Protein AF-A0A957W3V4-F1 (afdb_monomer_lite)

Secondary structure (DSSP, 8-state):
----SEEEEETTEEEEEESS-PPPBTTEEEEEETTEEEEEESS----HHHHHHHHHHHHHHHHHHHHHHHHHHHHTTS--S-HHHHHHHHHHHHHHHHHHTT-HHHHHHHHHHHHHH-TT-HHHHHHHHHHHHHTT-HHHHHHHHHHHHHH-GGG-SHHHHHHHHHHHTT-HHHHHHHHHHHHH-

Radius of gyration: 24.75 Å; chains: 1; bounding box: 38×64×64 Å

Structure (mmCIF, N/CA/C/O backbone):
data_AF-A0A957W3V4-F1
#
_entry.id   AF-A0A957W3V4-F1
#
loop_
_atom_site.group_PDB
_atom_site.id
_atom_site.type_symbol
_atom_site.label_atom_id
_atom_site.label_alt_id
_atom_site.label_comp_id
_atom_site.label_asym_id
_atom_site.label_entity_id
_atom_site.label_seq_id
_atom_site.pdbx_PDB_ins_code
_atom_site.Cartn_x
_atom_site.Cartn_y
_atom_site.Cartn_z
_atom_site.occupancy
_atom_site.B_iso_or_equiv
_atom_site.auth_seq_id
_atom_site.auth_comp_id
_atom_site.auth_asym_id
_atom_site.auth_atom_id
_atom_site.pdbx_PDB_model_num
ATOM 1 N N . GLU A 1 1 ? -1.369 -37.830 -34.282 1.00 53.78 1 GLU A N 1
ATOM 2 C CA . GLU A 1 1 ? -1.156 -36.390 -34.014 1.00 53.78 1 GLU A CA 1
ATOM 3 C C . GLU A 1 1 ? 0.332 -36.103 -33.939 1.00 53.78 1 GLU A C 1
ATOM 5 O O . GLU A 1 1 ? 1.036 -36.850 -33.271 1.00 53.78 1 GLU A O 1
ATOM 10 N N . ARG A 1 2 ? 0.824 -35.072 -34.632 1.00 64.94 2 ARG A N 1
ATOM 11 C CA . ARG A 1 2 ? 2.191 -34.567 -34.428 1.00 64.94 2 ARG A CA 1
ATOM 12 C C . ARG A 1 2 ? 2.150 -33.618 -33.231 1.00 64.94 2 ARG A C 1
ATOM 14 O O . ARG A 1 2 ? 1.258 -32.776 -33.184 1.00 64.94 2 ARG A O 1
ATOM 21 N N . ARG A 1 3 ? 3.053 -33.774 -32.265 1.00 62.12 3 ARG A N 1
ATOM 22 C CA . ARG A 1 3 ? 3.097 -32.958 -31.043 1.00 62.12 3 ARG A CA 1
ATOM 23 C C . ARG A 1 3 ? 4.473 -32.330 -30.889 1.00 62.12 3 ARG A C 1
ATOM 25 O O . ARG A 1 3 ? 5.462 -32.925 -31.308 1.00 62.12 3 ARG A O 1
ATOM 32 N N . THR A 1 4 ? 4.501 -31.133 -30.321 1.00 63.97 4 THR A N 1
ATOM 33 C CA . THR A 1 4 ? 5.732 -30.417 -29.978 1.00 63.97 4 THR A CA 1
ATOM 34 C C . THR A 1 4 ? 6.581 -31.248 -29.025 1.00 63.97 4 THR A C 1
ATOM 36 O O . THR A 1 4 ? 6.040 -31.849 -28.097 1.00 63.97 4 THR A O 1
ATOM 39 N N . GLU A 1 5 ? 7.890 -31.311 -29.280 1.00 71.88 5 GLU A N 1
ATOM 40 C CA . GLU A 1 5 ? 8.812 -32.122 -28.475 1.00 71.88 5 GLU A CA 1
ATOM 41 C C . GLU A 1 5 ? 9.224 -31.391 -27.197 1.00 71.88 5 GLU A C 1
ATOM 43 O O . GLU A 1 5 ? 9.306 -32.005 -26.137 1.00 71.88 5 GLU A O 1
ATOM 48 N N . GLU A 1 6 ? 9.458 -30.080 -27.290 1.00 73.38 6 GLU A N 1
ATOM 49 C CA . GLU A 1 6 ? 9.957 -29.269 -26.181 1.00 73.38 6 GLU A CA 1
ATOM 50 C C . GLU A 1 6 ? 9.505 -27.803 -26.317 1.00 73.38 6 GLU A C 1
ATOM 52 O O . GLU A 1 6 ? 9.386 -27.275 -27.429 1.00 73.38 6 GLU A O 1
ATOM 57 N N . LEU A 1 7 ? 9.282 -27.135 -25.182 1.00 75.31 7 LEU A N 1
ATOM 58 C CA . LEU A 1 7 ? 9.099 -25.683 -25.092 1.00 75.31 7 LEU A CA 1
ATOM 59 C C . LEU A 1 7 ? 10.323 -25.062 -24.410 1.00 75.31 7 LEU A C 1
ATOM 61 O O . LEU A 1 7 ? 10.773 -25.567 -23.384 1.00 75.31 7 LEU A O 1
ATOM 65 N N . ARG A 1 8 ? 10.843 -23.954 -24.948 1.00 71.44 8 ARG A N 1
ATOM 66 C CA . ARG A 1 8 ? 11.983 -23.217 -24.369 1.00 71.44 8 ARG A CA 1
ATOM 67 C C . ARG A 1 8 ? 11.654 -21.744 -24.174 1.00 71.44 8 ARG A C 1
ATOM 69 O O . ARG A 1 8 ? 11.073 -21.140 -25.066 1.00 71.44 8 ARG A O 1
ATOM 76 N N . ALA A 1 9 ? 12.071 -21.154 -23.055 1.00 65.94 9 ALA A N 1
ATOM 77 C CA . ALA A 1 9 ? 11.898 -19.727 -22.773 1.00 65.94 9 ALA A CA 1
ATOM 78 C C . ALA A 1 9 ? 13.255 -19.003 -22.731 1.00 65.94 9 ALA A C 1
ATOM 80 O O . ALA A 1 9 ? 14.180 -19.453 -22.054 1.00 65.94 9 ALA A O 1
ATOM 81 N N . HIS A 1 10 ? 13.383 -17.890 -23.459 1.00 66.38 10 HIS A N 1
ATOM 82 C CA . HIS A 1 10 ? 14.565 -17.020 -23.433 1.00 66.38 10 HIS A CA 1
ATOM 83 C C . HIS A 1 10 ? 14.209 -15.604 -23.910 1.00 66.38 10 HIS A C 1
ATOM 85 O O . HIS A 1 10 ? 13.496 -15.448 -24.900 1.00 66.38 10 HIS A O 1
ATOM 91 N N . GLY A 1 11 ? 14.707 -14.566 -23.224 1.00 61.12 11 GLY A N 1
ATOM 92 C CA . GLY A 1 11 ? 14.507 -13.166 -23.630 1.00 61.12 11 GLY A CA 1
ATOM 93 C C . GLY A 1 11 ? 13.041 -12.706 -23.662 1.00 61.12 11 GLY A C 1
ATOM 94 O O . GLY A 1 11 ? 12.683 -11.890 -24.506 1.00 61.12 11 GLY A O 1
ATOM 95 N N . GLY A 1 12 ? 12.185 -13.260 -22.793 1.00 57.00 12 GLY A N 1
ATOM 96 C CA . GLY A 1 12 ? 10.750 -12.942 -22.740 1.00 57.00 12 GLY A CA 1
ATOM 97 C C . GLY A 1 12 ? 9.919 -13.526 -23.886 1.00 57.00 12 GLY A C 1
ATOM 98 O O . GLY A 1 12 ? 8.828 -13.037 -24.163 1.00 57.00 12 GLY A O 1
ATOM 99 N N . ARG A 1 13 ? 10.447 -14.537 -24.587 1.00 60.56 13 ARG A N 1
ATOM 100 C CA . ARG A 1 13 ? 9.735 -15.283 -25.631 1.00 60.56 13 ARG A CA 1
ATOM 101 C C . ARG A 1 13 ? 9.779 -16.779 -25.338 1.00 60.56 13 ARG A C 1
ATOM 103 O O . ARG A 1 13 ? 10.817 -17.297 -24.916 1.00 60.56 13 ARG A O 1
ATOM 110 N N . VAL A 1 14 ? 8.680 -17.467 -25.642 1.00 63.16 14 VAL A N 1
ATOM 111 C CA . VAL A 1 14 ? 8.577 -18.932 -25.617 1.00 63.16 14 VAL A CA 1
ATOM 112 C C . VAL A 1 14 ? 8.666 -19.477 -27.037 1.00 63.16 14 VAL A C 1
ATOM 114 O O . VAL A 1 14 ? 8.019 -18.974 -27.950 1.00 63.16 14 VAL A O 1
ATOM 117 N N . TRP A 1 15 ? 9.448 -20.531 -27.216 1.00 70.88 15 TRP A N 1
ATOM 118 C CA . TRP A 1 15 ? 9.741 -21.166 -28.493 1.00 70.88 15 TRP A CA 1
ATOM 119 C C . TRP A 1 15 ? 9.283 -22.619 -28.460 1.00 70.88 15 TRP A C 1
ATOM 121 O O . TRP A 1 15 ? 9.553 -23.330 -27.491 1.00 70.88 15 TRP A O 1
ATOM 131 N N . ALA A 1 16 ? 8.637 -23.076 -29.533 1.00 72.81 16 ALA A N 1
ATOM 132 C CA . ALA A 1 16 ? 8.322 -24.488 -29.724 1.00 72.81 16 ALA A CA 1
ATOM 133 C C . ALA A 1 16 ? 9.390 -25.150 -30.599 1.00 72.81 16 ALA A C 1
ATOM 135 O O . ALA A 1 16 ? 9.663 -24.694 -31.713 1.00 72.81 16 ALA A O 1
ATOM 136 N N . VAL A 1 17 ? 9.975 -26.239 -30.103 1.00 73.62 17 VAL A N 1
ATOM 137 C CA . VAL A 1 17 ? 10.982 -27.026 -30.819 1.00 73.62 17 VAL A CA 1
ATOM 138 C C . VAL A 1 17 ? 10.310 -28.270 -31.398 1.00 73.62 17 VAL A C 1
ATOM 140 O O . VAL A 1 17 ? 9.705 -29.067 -30.677 1.00 73.62 17 VAL A O 1
ATOM 143 N N . ASN A 1 18 ? 10.385 -28.426 -32.720 1.00 71.19 18 ASN A N 1
ATOM 144 C CA . ASN A 1 18 ? 9.672 -29.457 -33.468 1.00 71.19 18 ASN A CA 1
ATOM 145 C C . ASN A 1 18 ? 10.624 -30.199 -34.428 1.00 71.19 18 ASN A C 1
ATOM 147 O O . ASN A 1 18 ? 11.459 -29.587 -35.086 1.00 71.19 18 ASN A O 1
ATOM 151 N N . ARG A 1 19 ? 10.450 -31.516 -34.611 1.00 73.44 19 ARG A N 1
ATOM 152 C CA . ARG A 1 19 ? 11.083 -32.280 -35.719 1.00 73.44 19 ARG A CA 1
ATOM 153 C C . ARG A 1 19 ? 10.265 -32.294 -37.010 1.00 73.44 19 ARG A C 1
ATOM 155 O O . ARG A 1 19 ? 10.578 -33.000 -37.964 1.00 73.44 19 ARG A O 1
ATOM 162 N N . PHE A 1 20 ? 9.185 -31.529 -37.040 1.00 73.31 20 PHE A N 1
ATOM 163 C CA . PHE A 1 20 ? 8.326 -31.339 -38.199 1.00 73.31 20 PHE A CA 1
ATOM 164 C C . PHE A 1 20 ? 8.090 -29.845 -38.395 1.00 73.31 20 PHE A C 1
ATOM 166 O O . PHE A 1 20 ? 8.308 -29.068 -37.474 1.00 73.31 20 PHE A O 1
ATOM 173 N N . ALA A 1 21 ? 7.644 -29.443 -39.585 1.00 76.00 21 ALA A N 1
ATOM 174 C CA . ALA A 1 21 ? 7.282 -28.058 -39.870 1.00 76.00 21 ALA A CA 1
ATOM 175 C C . ALA A 1 21 ? 5.780 -27.865 -39.606 1.00 76.00 21 ALA A C 1
ATOM 177 O O . ALA A 1 21 ? 4.980 -28.418 -40.370 1.00 76.00 21 ALA A O 1
ATOM 178 N N . PRO A 1 22 ? 5.360 -27.136 -38.554 1.00 74.00 22 PRO A N 1
ATOM 179 C CA . PRO A 1 22 ? 3.970 -26.715 -38.416 1.00 74.00 22 PRO A CA 1
ATOM 180 C C . PRO A 1 22 ? 3.571 -25.785 -39.563 1.00 74.00 22 PRO A C 1
ATOM 182 O O . PRO A 1 22 ? 4.425 -25.189 -40.217 1.00 74.00 22 PRO A O 1
ATOM 185 N N . VAL A 1 23 ? 2.273 -25.634 -39.810 1.00 81.19 23 VAL A N 1
ATOM 186 C CA . VAL A 1 23 ? 1.792 -24.618 -40.755 1.00 81.19 23 VAL A CA 1
ATOM 187 C C . VAL A 1 23 ? 2.106 -23.238 -40.173 1.00 81.19 23 VAL A C 1
ATOM 189 O O . VAL A 1 23 ? 1.778 -22.974 -39.017 1.00 81.19 23 VAL A O 1
ATOM 192 N N . GLU A 1 24 ? 2.764 -22.378 -40.951 1.00 79.06 24 GLU A N 1
ATOM 193 C CA . GLU A 1 24 ? 2.986 -20.988 -40.545 1.00 79.06 24 GLU A CA 1
ATOM 194 C C . GLU A 1 24 ? 1.647 -20.255 -40.455 1.00 79.06 24 GLU A C 1
ATOM 196 O O . GLU A 1 24 ? 0.744 -20.460 -41.268 1.00 79.06 24 GLU A O 1
ATOM 201 N N . THR A 1 25 ? 1.511 -19.399 -39.452 1.00 75.88 25 THR A N 1
ATOM 202 C CA . THR A 1 25 ? 0.304 -18.599 -39.229 1.00 75.88 25 THR A CA 1
ATOM 203 C C . THR A 1 25 ? 0.702 -17.144 -39.025 1.00 75.88 25 THR A C 1
ATOM 205 O O . THR A 1 25 ? 1.877 -16.835 -38.843 1.00 75.88 25 THR A O 1
ATOM 208 N N . ALA A 1 26 ? -0.274 -16.237 -38.960 1.00 70.75 26 ALA A N 1
ATOM 209 C CA . ALA A 1 26 ? -0.011 -14.857 -38.543 1.00 70.75 26 ALA A CA 1
ATOM 210 C C . ALA A 1 26 ? 0.666 -14.768 -37.156 1.00 70.75 26 ALA A C 1
ATOM 212 O O . ALA A 1 26 ? 1.319 -13.775 -36.853 1.00 70.75 26 ALA A O 1
ATOM 213 N N . ALA A 1 27 ? 0.529 -15.807 -36.326 1.00 62.56 27 ALA A N 1
ATOM 214 C CA . ALA A 1 27 ? 1.082 -15.865 -34.983 1.00 62.56 27 ALA A CA 1
ATOM 215 C C . ALA A 1 27 ? 2.451 -16.554 -34.893 1.00 62.56 27 ALA A C 1
ATOM 217 O O . ALA A 1 27 ? 3.088 -16.435 -33.850 1.00 62.56 27 ALA A O 1
ATOM 218 N N . ALA A 1 28 ? 2.919 -17.266 -35.927 1.00 76.19 28 ALA A N 1
ATOM 219 C CA . ALA A 1 28 ? 4.169 -18.025 -35.852 1.00 76.19 28 ALA A CA 1
ATOM 220 C C . ALA A 1 28 ? 4.809 -18.304 -37.220 1.00 76.19 28 ALA A C 1
ATOM 222 O O . ALA A 1 28 ? 4.124 -18.695 -38.169 1.00 76.19 28 ALA A O 1
ATOM 223 N N . LYS A 1 29 ? 6.139 -18.189 -37.274 1.00 83.81 29 LYS A N 1
ATOM 224 C CA . LYS A 1 29 ? 6.990 -18.508 -38.427 1.00 83.81 29 LYS A CA 1
ATOM 225 C C . LYS A 1 29 ? 7.949 -19.641 -38.079 1.00 83.81 29 LYS A C 1
ATOM 227 O O . LYS A 1 29 ? 8.414 -19.738 -36.948 1.00 83.81 29 LYS A O 1
ATOM 232 N N . ASN A 1 30 ? 8.295 -20.480 -39.049 1.00 85.06 30 ASN A N 1
ATOM 233 C CA . ASN A 1 30 ? 9.279 -21.532 -38.841 1.00 85.06 30 ASN A CA 1
ATOM 234 C C . ASN A 1 30 ? 10.689 -21.070 -39.216 1.00 85.06 30 ASN A C 1
ATOM 236 O O . ASN A 1 30 ? 10.941 -20.587 -40.320 1.00 85.06 30 ASN A O 1
ATOM 240 N N . ILE A 1 31 ? 11.635 -21.329 -38.320 1.00 82.50 31 ILE A N 1
ATOM 241 C CA . ILE A 1 31 ? 13.071 -21.237 -38.560 1.00 82.50 31 ILE A CA 1
ATOM 242 C C . ILE A 1 31 ? 13.614 -22.662 -38.656 1.00 82.50 31 ILE A C 1
ATOM 244 O O . ILE A 1 31 ? 13.441 -23.475 -37.746 1.00 82.50 31 ILE A O 1
ATOM 248 N N . LYS A 1 32 ? 14.244 -22.988 -39.785 1.00 85.44 32 LYS A N 1
ATOM 249 C CA . LYS A 1 32 ? 14.760 -24.332 -40.064 1.00 85.44 32 LYS A CA 1
ATOM 250 C C . LYS A 1 32 ? 16.251 -24.405 -39.750 1.00 85.44 32 LYS A C 1
ATOM 252 O O . LYS A 1 32 ? 17.014 -23.572 -40.229 1.00 85.44 32 LYS A O 1
ATOM 257 N N . PHE A 1 33 ? 16.637 -25.438 -39.014 1.00 79.12 33 PHE A N 1
ATOM 258 C CA . PHE A 1 33 ? 18.016 -25.848 -38.768 1.00 79.12 33 PHE A CA 1
ATOM 259 C C . PHE A 1 33 ? 18.182 -27.315 -39.193 1.00 79.12 33 PHE A C 1
ATOM 261 O O . PHE A 1 33 ? 17.196 -28.006 -39.476 1.00 79.12 33 PHE A O 1
ATOM 268 N N . ASP A 1 34 ? 19.415 -27.817 -39.228 1.00 84.75 34 ASP A N 1
ATOM 269 C CA . ASP A 1 34 ? 19.664 -29.222 -39.552 1.00 84.75 34 ASP A CA 1
ATOM 270 C C . ASP A 1 34 ? 19.035 -30.144 -38.497 1.00 84.75 34 ASP A C 1
ATOM 272 O O . ASP A 1 34 ? 19.416 -30.155 -37.327 1.00 84.75 34 ASP A O 1
ATOM 276 N N . GLY A 1 35 ? 18.027 -30.914 -38.917 1.00 80.25 35 GLY A N 1
ATOM 277 C CA . GLY A 1 35 ? 17.334 -31.900 -38.082 1.00 80.25 35 GLY A CA 1
ATOM 278 C C . GLY A 1 35 ? 16.300 -31.342 -37.096 1.00 80.25 35 GLY A C 1
ATOM 279 O O . GLY A 1 35 ? 15.614 -32.136 -36.451 1.00 80.25 35 GLY A O 1
ATOM 280 N N . VAL A 1 36 ? 16.136 -30.017 -36.993 1.00 79.38 36 VAL A N 1
ATOM 281 C CA . VAL A 1 36 ? 15.164 -29.385 -36.089 1.00 79.38 36 VAL A CA 1
ATOM 282 C C . VAL A 1 36 ? 14.531 -28.141 -36.707 1.00 79.38 36 VAL A C 1
ATOM 284 O O . VAL A 1 36 ? 15.160 -27.377 -37.436 1.00 79.38 36 VAL A O 1
ATOM 287 N N . ILE A 1 37 ? 13.256 -27.927 -36.409 1.00 79.88 37 ILE A N 1
ATOM 288 C CA . ILE A 1 37 ? 12.495 -26.750 -36.809 1.00 79.88 37 ILE A CA 1
ATOM 289 C C . ILE A 1 37 ? 12.029 -26.048 -35.542 1.00 79.88 37 ILE A C 1
ATOM 291 O O . ILE A 1 37 ? 11.359 -26.636 -34.694 1.00 79.88 37 ILE A O 1
ATOM 295 N N . ILE A 1 38 ? 12.388 -24.777 -35.419 1.00 77.56 38 ILE A N 1
ATOM 296 C CA . ILE A 1 38 ? 11.948 -23.921 -34.325 1.00 77.56 38 ILE A CA 1
ATOM 297 C C . ILE A 1 38 ? 10.792 -23.076 -34.846 1.00 77.56 38 ILE A C 1
ATOM 299 O O . ILE A 1 38 ? 10.941 -22.370 -35.840 1.00 77.56 38 ILE A O 1
ATOM 303 N N . SER A 1 39 ? 9.640 -23.139 -34.189 1.00 78.88 39 SER A N 1
ATOM 304 C CA . SER A 1 39 ? 8.530 -22.235 -34.486 1.00 78.88 39 SER A CA 1
ATOM 305 C C . SER A 1 39 ? 8.661 -20.992 -33.607 1.00 78.88 39 SER A C 1
ATOM 307 O O . SER A 1 39 ? 8.469 -21.062 -32.392 1.00 78.88 39 SER A O 1
ATOM 309 N N . GLU A 1 40 ? 9.032 -19.872 -34.229 1.00 71.94 40 GLU A N 1
ATOM 310 C CA . GLU A 1 40 ? 9.112 -18.552 -33.606 1.00 71.94 40 GLU A CA 1
ATOM 311 C C . GLU A 1 40 ? 7.717 -17.922 -33.565 1.00 71.94 40 GLU A C 1
ATOM 313 O O . GLU A 1 40 ? 7.103 -17.764 -34.626 1.00 71.94 40 GLU A O 1
ATOM 318 N N . PRO A 1 41 ? 7.198 -17.521 -32.395 1.00 65.38 41 PRO A N 1
ATOM 319 C CA . PRO A 1 41 ? 5.993 -16.708 -32.354 1.00 65.38 41 PRO A CA 1
ATOM 320 C C . PRO A 1 41 ? 6.266 -15.317 -32.954 1.00 65.38 41 PRO A C 1
ATOM 322 O O . PRO A 1 41 ? 7.180 -14.610 -32.536 1.00 65.38 41 PRO A O 1
ATOM 325 N N . LEU A 1 42 ? 5.456 -14.921 -33.939 1.00 63.47 42 LEU A N 1
ATOM 326 C CA . LEU A 1 42 ? 5.484 -13.591 -34.566 1.00 63.47 42 LEU A CA 1
ATOM 327 C C . LEU A 1 42 ? 4.688 -12.550 -33.771 1.00 63.47 42 LEU A C 1
ATOM 329 O O . LEU A 1 42 ? 4.894 -11.349 -33.939 1.00 63.47 42 LEU A O 1
ATOM 333 N N . LEU A 1 43 ? 3.778 -13.007 -32.911 1.00 54.78 43 LEU A N 1
ATOM 334 C CA . LEU A 1 43 ? 3.100 -12.157 -31.943 1.00 54.78 43 LEU A CA 1
ATOM 335 C C . LEU A 1 43 ? 3.908 -12.168 -30.642 1.00 54.78 43 LEU A C 1
ATOM 337 O O . LEU A 1 43 ? 4.299 -13.251 -30.199 1.00 54.78 43 LEU A O 1
ATOM 341 N N . PRO A 1 44 ? 4.164 -11.006 -30.012 1.00 55.22 44 PRO A N 1
ATOM 342 C CA . PRO A 1 44 ? 4.759 -10.983 -28.687 1.00 55.22 44 PRO A CA 1
ATOM 343 C C . PRO A 1 44 ? 3.870 -11.803 -27.753 1.00 55.22 44 PRO A C 1
ATOM 345 O O . PRO A 1 44 ? 2.710 -11.466 -27.512 1.00 55.22 44 PRO A O 1
ATOM 348 N N . VAL A 1 45 ? 4.412 -12.911 -27.255 1.00 53.84 45 VAL A N 1
ATOM 349 C CA . VAL A 1 45 ? 3.808 -13.642 -26.148 1.00 53.84 45 VAL A CA 1
ATOM 350 C C . VAL A 1 45 ? 4.007 -12.744 -24.938 1.00 53.84 45 VAL A C 1
ATOM 352 O O . VAL A 1 45 ? 5.086 -12.700 -24.355 1.00 53.84 45 VAL A O 1
ATOM 355 N N . TYR A 1 46 ? 3.002 -11.930 -24.627 1.00 56.88 46 TYR A N 1
ATOM 356 C CA . TYR A 1 46 ? 2.995 -11.160 -23.396 1.00 56.88 46 TYR A CA 1
ATOM 357 C C . TYR A 1 46 ? 2.999 -12.149 -22.238 1.00 56.88 46 TYR A C 1
ATOM 359 O O . TYR A 1 46 ? 1.990 -12.800 -21.982 1.00 56.88 46 TYR A O 1
ATOM 367 N N . GLU A 1 47 ? 4.133 -12.276 -21.558 1.00 71.19 47 GLU A N 1
ATOM 368 C CA . GLU A 1 47 ? 4.204 -13.001 -20.300 1.00 71.19 47 GLU A CA 1
ATOM 369 C C . GLU A 1 47 ? 3.771 -12.049 -19.181 1.00 71.19 47 GLU A C 1
ATOM 371 O O . GLU A 1 47 ? 4.501 -11.098 -18.878 1.00 71.19 47 GLU A O 1
ATOM 376 N N . PRO A 1 48 ? 2.590 -12.253 -18.565 1.00 76.75 48 PRO A N 1
ATOM 377 C CA . PRO A 1 48 ? 2.059 -11.313 -17.582 1.00 76.75 48 PRO A CA 1
ATOM 378 C C . PRO A 1 48 ? 3.013 -11.089 -16.406 1.00 76.75 48 PRO A C 1
ATOM 380 O O . PRO A 1 48 ? 3.110 -9.972 -15.903 1.00 76.75 48 PRO A O 1
ATOM 383 N N . GLU A 1 49 ? 3.769 -12.116 -16.009 1.00 79.62 49 GLU A N 1
ATOM 384 C CA . GLU A 1 49 ? 4.750 -11.993 -14.927 1.00 79.62 49 GLU A CA 1
ATOM 385 C C . GLU A 1 49 ? 5.987 -11.186 -15.313 1.00 79.62 49 GLU A C 1
ATOM 387 O O . GLU A 1 49 ? 6.471 -10.392 -14.507 1.00 79.62 49 GLU A O 1
ATOM 392 N N . LEU A 1 50 ? 6.456 -11.289 -16.559 1.00 78.50 50 LEU A N 1
ATOM 393 C CA . LEU A 1 50 ? 7.555 -10.449 -17.031 1.00 78.50 50 LEU A CA 1
ATOM 394 C C . LEU A 1 50 ? 7.146 -8.970 -17.059 1.00 78.50 50 LEU A C 1
ATOM 396 O O . LEU A 1 50 ? 7.938 -8.106 -16.682 1.00 78.50 50 LEU A O 1
ATOM 400 N N . LEU A 1 51 ? 5.906 -8.673 -17.464 1.00 82.38 51 LEU A N 1
ATOM 401 C CA . LEU A 1 51 ? 5.372 -7.308 -17.455 1.00 82.38 51 LEU A CA 1
ATOM 402 C C . LEU A 1 51 ? 5.242 -6.753 -16.036 1.00 82.38 51 LEU A C 1
ATOM 404 O O . LEU A 1 51 ? 5.680 -5.630 -15.788 1.00 82.38 51 LEU A O 1
ATOM 408 N N . LYS A 1 52 ? 4.686 -7.537 -15.103 1.00 86.94 52 LYS A N 1
ATOM 409 C CA . LYS A 1 52 ? 4.598 -7.153 -13.686 1.00 86.94 52 LYS A CA 1
ATOM 410 C C . LYS A 1 52 ? 5.984 -6.865 -13.116 1.00 86.94 52 LYS A C 1
ATOM 412 O O . LYS A 1 52 ? 6.190 -5.810 -12.523 1.00 86.94 52 LYS A O 1
ATOM 417 N N . GLN A 1 53 ? 6.956 -7.746 -13.361 1.00 87.56 53 GLN A N 1
ATOM 418 C CA . GLN A 1 53 ? 8.321 -7.549 -12.878 1.00 87.56 53 GLN A CA 1
ATOM 419 C C . GLN A 1 53 ? 8.991 -6.326 -13.518 1.00 87.56 53 GLN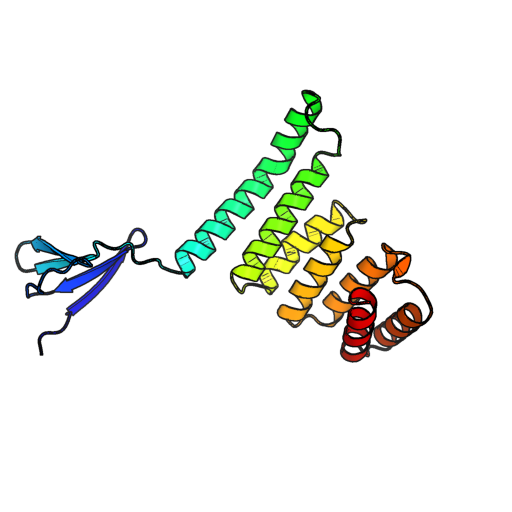 A C 1
ATOM 421 O O . GLN A 1 53 ? 9.681 -5.571 -12.834 1.00 87.56 53 GLN A O 1
ATOM 426 N N . GLY A 1 54 ? 8.771 -6.096 -14.814 1.00 86.12 54 GLY A N 1
ATOM 427 C CA . GLY A 1 54 ? 9.245 -4.900 -15.507 1.00 86.12 54 GLY A CA 1
ATOM 428 C C . GLY A 1 54 ? 8.678 -3.612 -14.904 1.00 86.12 54 GLY A C 1
ATOM 429 O O . GLY A 1 54 ? 9.433 -2.671 -14.662 1.00 86.12 54 GLY A O 1
ATOM 430 N N . ALA A 1 55 ? 7.378 -3.592 -14.599 1.00 92.62 55 ALA A N 1
ATOM 431 C CA . ALA A 1 55 ? 6.720 -2.458 -13.954 1.00 92.62 55 ALA A CA 1
ATOM 432 C C . ALA A 1 55 ? 7.277 -2.195 -12.546 1.00 92.62 55 ALA A C 1
ATOM 434 O O . ALA A 1 55 ? 7.634 -1.059 -12.236 1.00 92.62 55 ALA A O 1
ATOM 435 N N . ILE A 1 56 ? 7.438 -3.243 -11.727 1.00 95.19 56 ILE A N 1
ATOM 436 C CA . ILE A 1 56 ? 8.040 -3.139 -10.387 1.00 95.19 56 ILE A CA 1
ATOM 437 C C . ILE A 1 56 ? 9.469 -2.588 -10.480 1.00 95.19 56 ILE A C 1
ATOM 439 O O . ILE A 1 56 ? 9.827 -1.661 -9.757 1.00 95.19 56 ILE A O 1
ATOM 443 N N . ASN A 1 57 ? 10.286 -3.105 -11.402 1.00 94.19 57 ASN A N 1
ATOM 444 C CA . ASN A 1 57 ? 11.668 -2.654 -11.577 1.00 94.19 57 ASN A CA 1
ATOM 445 C C . ASN A 1 57 ? 11.752 -1.182 -11.999 1.00 94.19 57 ASN A C 1
ATOM 447 O O . ASN A 1 57 ? 12.656 -0.468 -11.561 1.00 94.19 57 ASN A O 1
ATOM 451 N N . LEU A 1 58 ? 10.840 -0.725 -12.861 1.00 94.50 58 LEU A N 1
ATOM 452 C CA . LEU A 1 58 ? 10.768 0.676 -13.268 1.00 94.50 58 LEU A CA 1
ATOM 453 C C . LEU A 1 58 ? 10.348 1.573 -12.097 1.00 94.50 58 LEU A C 1
ATOM 455 O O . LEU A 1 58 ? 10.985 2.599 -11.863 1.00 94.50 58 LEU A O 1
ATOM 459 N N . ALA A 1 59 ? 9.334 1.168 -11.329 1.00 96.88 59 ALA A N 1
ATOM 460 C CA . ALA A 1 59 ? 8.892 1.903 -10.146 1.00 96.88 59 ALA A CA 1
ATOM 461 C C . ALA A 1 59 ? 10.011 2.015 -9.092 1.00 96.88 59 ALA A C 1
ATOM 463 O O . ALA A 1 59 ? 10.278 3.103 -8.586 1.00 96.88 59 ALA A O 1
ATOM 464 N N . SER A 1 60 ? 10.751 0.933 -8.836 1.00 96.69 60 SER A N 1
ATOM 465 C CA . SER A 1 60 ? 11.910 0.943 -7.932 1.00 96.69 60 SER A CA 1
ATOM 466 C C . SER A 1 60 ? 13.029 1.879 -8.403 1.00 96.69 60 SER A C 1
ATOM 468 O O . SER A 1 60 ? 13.630 2.587 -7.594 1.00 96.69 60 SER A O 1
ATOM 470 N N . GLN A 1 61 ? 13.302 1.941 -9.711 1.00 95.44 61 GLN A N 1
ATOM 471 C CA . GLN A 1 61 ? 14.260 2.906 -10.267 1.00 95.44 61 GLN A CA 1
ATOM 472 C C . GLN A 1 61 ? 13.777 4.349 -10.099 1.00 95.44 61 GLN A C 1
ATOM 474 O O . GLN A 1 61 ? 14.567 5.223 -9.738 1.00 95.44 61 GLN A O 1
ATOM 479 N N . ALA A 1 62 ? 12.479 4.595 -10.299 1.00 95.69 62 ALA A N 1
ATOM 480 C CA . ALA A 1 62 ? 11.882 5.908 -10.086 1.00 95.69 62 ALA A CA 1
ATOM 481 C C . ALA A 1 62 ? 12.044 6.378 -8.630 1.00 95.69 62 ALA A C 1
ATOM 483 O O . ALA A 1 62 ? 12.387 7.537 -8.410 1.00 95.69 62 ALA A O 1
ATOM 484 N N . VAL A 1 63 ? 11.907 5.486 -7.638 1.00 97.62 63 VAL A N 1
ATOM 485 C CA . VAL A 1 63 ? 12.183 5.803 -6.221 1.00 97.62 63 VAL A CA 1
ATOM 486 C C . VAL A 1 63 ? 13.614 6.310 -6.020 1.00 97.62 63 VAL A C 1
ATOM 488 O O . VAL A 1 63 ? 13.820 7.301 -5.317 1.00 97.62 63 VAL A O 1
ATOM 491 N N . GLY A 1 64 ? 14.601 5.658 -6.644 1.00 94.75 64 GLY A N 1
ATOM 492 C CA . GLY A 1 64 ? 16.007 6.066 -6.567 1.00 94.75 64 GLY A CA 1
ATOM 493 C C . GLY A 1 64 ? 16.287 7.418 -7.234 1.00 94.75 64 GLY A C 1
ATOM 494 O O . GLY A 1 64 ? 17.107 8.190 -6.739 1.00 94.75 64 GLY A O 1
ATOM 495 N N . ALA A 1 65 ? 15.582 7.726 -8.324 1.00 96.19 65 ALA A N 1
ATOM 496 C CA . ALA A 1 65 ? 15.750 8.966 -9.081 1.00 96.19 65 ALA A CA 1
ATOM 497 C C . ALA A 1 65 ? 14.954 10.160 -8.519 1.00 96.19 65 ALA A C 1
ATOM 499 O O . ALA A 1 65 ? 15.322 11.307 -8.766 1.00 96.19 65 ALA A O 1
ATOM 500 N N . ALA A 1 66 ? 13.882 9.918 -7.758 1.00 95.44 66 ALA A N 1
ATOM 501 C CA . ALA A 1 66 ? 12.922 10.953 -7.371 1.00 95.44 66 ALA A CA 1
ATOM 502 C C . ALA A 1 66 ? 13.526 12.080 -6.517 1.00 95.44 66 ALA A C 1
ATOM 504 O O . ALA A 1 66 ? 13.313 13.253 -6.815 1.00 95.44 66 ALA A O 1
ATOM 505 N N . TYR A 1 67 ? 14.291 11.742 -5.472 1.00 94.12 67 TYR A N 1
ATOM 506 C CA . TYR A 1 67 ? 14.923 12.749 -4.611 1.00 94.12 67 TYR A CA 1
ATOM 507 C C . TYR A 1 67 ? 15.957 13.617 -5.349 1.00 94.12 67 TYR A C 1
ATOM 509 O O . TYR A 1 67 ? 15.811 14.837 -5.301 1.00 94.12 67 TYR A O 1
ATOM 517 N N . PRO A 1 68 ? 16.984 13.057 -6.029 1.00 95.44 68 PRO A N 1
ATOM 518 C CA . PRO A 1 68 ? 17.988 13.886 -6.697 1.00 95.44 68 PRO A CA 1
ATOM 519 C C . 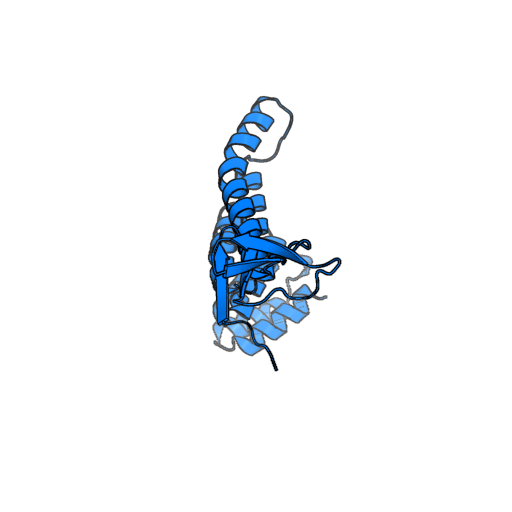PRO A 1 68 ? 17.374 14.758 -7.796 1.00 95.44 68 PRO A C 1
ATOM 521 O O . PRO A 1 68 ? 17.717 15.934 -7.886 1.00 95.44 68 PRO A O 1
ATOM 524 N N . TRP A 1 69 ? 16.412 14.226 -8.558 1.00 94.62 69 TRP A N 1
ATOM 525 C CA . TRP A 1 69 ? 15.672 15.008 -9.548 1.00 94.62 69 TRP A CA 1
ATOM 526 C C . TRP A 1 69 ? 14.914 16.180 -8.909 1.00 94.62 69 TRP A C 1
ATOM 528 O O . TRP A 1 69 ? 15.030 17.314 -9.369 1.00 94.62 69 TRP A O 1
ATOM 538 N N . ALA A 1 70 ? 14.168 15.935 -7.826 1.00 94.31 70 ALA A N 1
ATOM 539 C CA . ALA A 1 70 ? 13.392 16.981 -7.163 1.00 94.31 70 ALA A CA 1
ATOM 540 C C . ALA A 1 70 ? 14.286 18.032 -6.488 1.00 94.31 70 ALA A C 1
ATOM 542 O O . ALA A 1 70 ? 13.951 19.213 -6.496 1.00 94.31 70 ALA A O 1
ATOM 543 N N . ALA A 1 71 ? 15.433 17.623 -5.941 1.00 94.44 71 ALA A N 1
ATOM 544 C CA . ALA A 1 71 ? 16.408 18.535 -5.352 1.00 94.44 71 ALA A CA 1
ATOM 545 C C . ALA A 1 71 ? 17.022 19.465 -6.409 1.00 94.44 71 ALA A C 1
ATOM 547 O O . ALA A 1 71 ? 17.146 20.666 -6.173 1.00 94.44 71 ALA A O 1
ATOM 548 N N . GLU A 1 72 ? 17.359 18.937 -7.587 1.00 94.56 72 GLU A N 1
ATOM 549 C CA . GLU A 1 72 ? 17.837 19.744 -8.712 1.00 94.56 72 GLU A CA 1
ATOM 550 C C . GLU A 1 72 ? 16.743 20.693 -9.229 1.00 94.56 72 GLU A C 1
ATOM 552 O O . GLU A 1 72 ? 16.985 21.890 -9.387 1.00 94.56 72 GLU A O 1
ATOM 557 N N . ALA A 1 73 ? 15.519 20.193 -9.422 1.00 91.94 73 ALA A N 1
ATOM 558 C CA . ALA A 1 73 ? 14.385 21.006 -9.857 1.00 91.94 73 ALA A CA 1
ATOM 559 C C . ALA A 1 73 ? 14.078 22.148 -8.871 1.00 91.94 73 ALA A C 1
ATOM 561 O O . ALA A 1 73 ? 13.783 23.267 -9.296 1.00 91.94 73 ALA A O 1
ATOM 562 N N . GLN A 1 74 ? 14.196 21.895 -7.564 1.00 93.94 74 GLN A N 1
ATOM 563 C CA . GLN A 1 74 ? 14.041 22.923 -6.536 1.00 93.94 74 GLN A CA 1
ATOM 564 C C . GLN A 1 74 ? 15.144 23.983 -6.616 1.00 93.94 74 GLN A C 1
ATOM 566 O O . GLN A 1 74 ? 14.850 25.176 -6.577 1.00 93.94 74 GLN A O 1
ATOM 571 N N . GLN A 1 75 ? 16.406 23.580 -6.795 1.00 93.12 75 GLN A N 1
ATOM 572 C C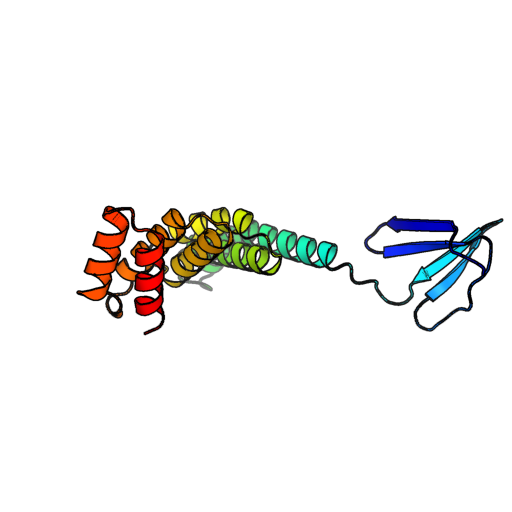A . GLN A 1 75 ? 17.517 24.524 -6.978 1.00 93.12 75 GLN A CA 1
ATOM 573 C C . GLN A 1 75 ? 17.342 25.407 -8.220 1.00 93.12 75 GLN A C 1
ATOM 575 O O . GLN A 1 75 ? 17.755 26.565 -8.217 1.00 93.12 75 GLN A O 1
ATOM 580 N N . GLN A 1 76 ? 16.709 24.877 -9.266 1.00 93.81 76 GLN A N 1
ATOM 581 C CA . GLN A 1 76 ? 16.386 25.610 -10.491 1.00 93.81 76 GLN A CA 1
ATOM 582 C C . GLN A 1 76 ? 15.110 26.466 -10.373 1.00 93.81 76 GLN A C 1
ATOM 584 O O . GLN A 1 76 ? 14.756 27.159 -11.325 1.00 93.81 76 GLN A O 1
ATOM 589 N N . GLY A 1 77 ? 14.411 26.436 -9.232 1.00 92.44 77 GLY A N 1
ATOM 590 C CA . GLY A 1 77 ? 13.159 27.169 -9.020 1.00 92.44 77 GLY A CA 1
ATOM 591 C C . GLY A 1 77 ? 11.962 26.609 -9.799 1.00 92.44 77 GLY A C 1
ATOM 592 O O . GLY A 1 77 ? 10.983 27.319 -10.009 1.00 92.44 77 GLY A O 1
ATOM 593 N N . ILE A 1 78 ? 12.037 25.352 -10.251 1.00 89.88 78 ILE A N 1
ATOM 594 C CA . ILE A 1 78 ? 10.975 24.663 -11.004 1.00 89.88 78 ILE A CA 1
ATOM 595 C C . ILE A 1 78 ? 9.931 24.055 -10.053 1.00 89.88 78 ILE A C 1
ATOM 597 O O . ILE A 1 78 ? 8.763 23.916 -10.416 1.00 89.88 78 ILE A O 1
ATOM 601 N N . LEU A 1 79 ? 10.346 23.678 -8.840 1.00 84.94 79 LEU A N 1
ATOM 602 C CA . LEU A 1 79 ? 9.545 22.928 -7.871 1.00 84.94 79 LEU A CA 1
ATOM 603 C C . LEU A 1 79 ? 9.760 23.491 -6.451 1.00 84.94 79 LEU A C 1
ATOM 605 O O . LEU A 1 79 ? 10.896 23.754 -6.080 1.00 84.94 79 LEU A O 1
ATOM 609 N N . ASP A 1 80 ? 8.694 23.670 -5.662 1.00 77.69 80 ASP A N 1
ATOM 610 C CA . ASP A 1 80 ? 8.744 24.312 -4.326 1.00 77.69 80 ASP A CA 1
ATOM 611 C C . ASP A 1 80 ? 8.372 23.441 -3.082 1.00 77.69 80 ASP A C 1
ATOM 613 O O . ASP A 1 80 ? 8.562 23.902 -1.959 1.00 77.69 80 ASP A O 1
ATOM 617 N N . PRO A 1 81 ? 7.887 22.179 -3.156 1.00 78.31 81 PRO A N 1
ATOM 618 C CA . PRO A 1 81 ? 7.828 21.319 -1.976 1.00 78.31 81 PRO A CA 1
ATOM 619 C C . PRO A 1 81 ? 9.193 20.694 -1.649 1.00 78.31 81 PRO A C 1
ATOM 621 O O . PRO A 1 81 ? 10.070 20.561 -2.503 1.00 78.31 81 PRO A O 1
ATOM 624 N N . ASP A 1 82 ? 9.336 20.231 -0.403 1.00 86.00 82 ASP A N 1
ATOM 625 C CA . ASP A 1 82 ? 10.476 19.429 0.049 1.00 86.00 82 ASP A CA 1
ATOM 626 C C . ASP A 1 82 ? 10.747 18.255 -0.923 1.00 86.00 82 ASP A C 1
ATOM 628 O O . ASP A 1 82 ? 9.843 17.434 -1.128 1.00 86.00 82 ASP A O 1
ATOM 632 N N . PRO A 1 83 ? 11.970 18.114 -1.478 1.00 90.31 83 PRO A N 1
ATOM 633 C CA . PRO A 1 83 ? 12.343 17.033 -2.394 1.00 90.31 83 PRO A CA 1
ATOM 634 C C . PRO A 1 83 ? 12.092 15.623 -1.852 1.00 90.31 83 PRO A C 1
ATOM 636 O O . PRO A 1 83 ? 11.909 14.672 -2.615 1.00 90.31 83 PRO A O 1
ATOM 639 N N . ARG A 1 84 ? 12.049 15.456 -0.526 1.00 92.44 84 ARG A N 1
ATOM 640 C CA . ARG A 1 84 ? 11.686 14.185 0.116 1.00 92.44 84 ARG A CA 1
ATOM 641 C C . ARG A 1 84 ? 10.250 13.772 -0.209 1.00 92.44 84 ARG A C 1
ATOM 643 O O . ARG A 1 84 ? 9.993 12.581 -0.364 1.00 92.44 84 ARG A O 1
ATOM 650 N N . THR A 1 85 ? 9.347 14.727 -0.419 1.00 92.38 85 THR A N 1
ATOM 651 C CA . THR A 1 85 ? 7.955 14.473 -0.824 1.00 92.38 85 THR A CA 1
ATOM 652 C C . THR A 1 85 ? 7.878 13.793 -2.193 1.00 92.38 85 THR A C 1
ATOM 654 O O . THR A 1 85 ? 7.050 12.907 -2.393 1.00 92.38 85 THR A O 1
ATOM 657 N N . ALA A 1 86 ? 8.780 14.120 -3.127 1.00 93.38 86 ALA A N 1
ATOM 658 C CA . ALA A 1 86 ? 8.850 13.430 -4.417 1.00 93.38 86 ALA A CA 1
ATOM 659 C C . ALA A 1 86 ? 9.252 11.955 -4.251 1.00 93.38 86 ALA A C 1
ATOM 661 O O . ALA A 1 86 ? 8.683 11.072 -4.894 1.00 93.38 86 ALA A O 1
ATOM 662 N N . ARG A 1 87 ? 10.190 11.666 -3.338 1.00 95.62 87 ARG A N 1
ATOM 663 C CA . ARG A 1 87 ? 10.555 10.286 -2.990 1.00 95.62 87 ARG A CA 1
ATOM 664 C C . ARG A 1 87 ? 9.394 9.539 -2.331 1.00 95.62 87 ARG A C 1
ATOM 666 O O . ARG A 1 87 ? 9.165 8.387 -2.684 1.00 95.62 87 ARG A O 1
ATOM 673 N N . ALA A 1 88 ? 8.653 10.182 -1.426 1.00 96.38 88 ALA A N 1
ATOM 674 C CA . ALA A 1 88 ? 7.449 9.601 -0.829 1.00 96.38 88 ALA A CA 1
ATOM 675 C C . ALA A 1 88 ? 6.401 9.250 -1.899 1.00 96.38 88 ALA A C 1
ATOM 677 O O . ALA A 1 88 ? 5.855 8.150 -1.887 1.00 96.38 88 ALA A O 1
ATOM 678 N N . ALA A 1 89 ? 6.183 10.134 -2.877 1.00 94.94 89 ALA A N 1
ATOM 679 C CA . ALA A 1 89 ? 5.267 9.878 -3.985 1.00 94.94 89 ALA A CA 1
ATOM 680 C C . ALA A 1 89 ? 5.697 8.691 -4.860 1.00 94.94 89 ALA A C 1
ATOM 682 O O . ALA A 1 89 ? 4.872 7.847 -5.207 1.00 94.94 89 ALA A O 1
ATOM 683 N N . ALA A 1 90 ? 6.991 8.580 -5.170 1.00 96.81 90 ALA A N 1
ATOM 684 C CA . ALA A 1 90 ? 7.519 7.439 -5.914 1.00 96.81 90 ALA A CA 1
ATOM 685 C C . ALA A 1 90 ? 7.401 6.119 -5.129 1.00 96.81 90 ALA A C 1
ATOM 687 O O . ALA A 1 90 ? 7.103 5.081 -5.717 1.00 96.81 90 ALA A O 1
ATOM 688 N N . LEU A 1 91 ? 7.599 6.150 -3.807 1.00 98.50 91 LEU A N 1
ATOM 689 C CA . LEU A 1 91 ? 7.403 4.989 -2.935 1.00 98.50 91 LEU A CA 1
ATOM 690 C C . LEU A 1 91 ? 5.937 4.547 -2.907 1.00 98.50 91 LEU A C 1
ATOM 692 O O . LEU A 1 91 ? 5.663 3.355 -3.024 1.00 98.50 91 LEU A O 1
ATOM 696 N N . LEU A 1 92 ? 4.996 5.492 -2.841 1.00 98.00 92 LEU A N 1
ATOM 697 C CA . LEU A 1 92 ? 3.571 5.182 -2.939 1.00 98.00 92 LEU A CA 1
ATOM 698 C C . LEU A 1 92 ? 3.240 4.510 -4.282 1.00 98.00 92 LEU A C 1
ATOM 700 O O . LEU A 1 92 ? 2.585 3.472 -4.301 1.00 98.00 92 LEU A O 1
ATOM 704 N N . ALA A 1 93 ? 3.780 5.021 -5.393 1.00 97.75 93 ALA A N 1
ATOM 705 C CA . ALA A 1 93 ? 3.598 4.411 -6.712 1.00 97.75 93 ALA A CA 1
ATOM 706 C C . ALA A 1 93 ? 4.221 3.003 -6.823 1.00 97.75 93 ALA A C 1
ATOM 708 O O . ALA A 1 93 ? 3.666 2.127 -7.493 1.00 97.75 93 ALA A O 1
ATOM 709 N N . LEU A 1 94 ? 5.358 2.753 -6.161 1.00 98.56 94 LEU A N 1
ATOM 710 C CA . LEU A 1 94 ? 5.937 1.410 -6.061 1.00 98.56 94 LEU A CA 1
ATOM 711 C C . LEU A 1 94 ? 5.010 0.467 -5.283 1.00 98.56 94 LEU A C 1
ATOM 713 O O . LEU A 1 94 ? 4.755 -0.644 -5.749 1.00 98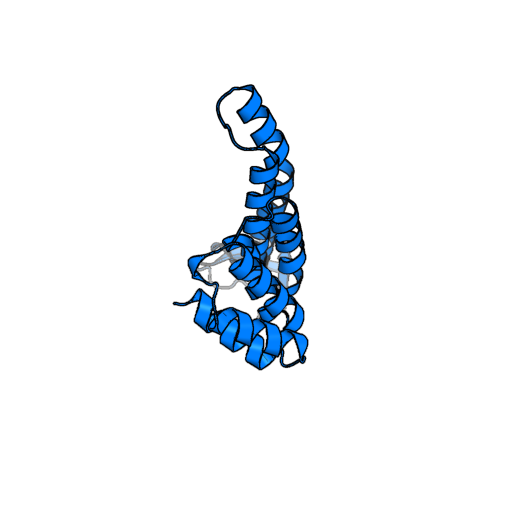.56 94 LEU A O 1
ATOM 717 N N . GLY A 1 95 ? 4.466 0.918 -4.151 1.00 98.56 95 GLY A N 1
ATOM 718 C CA . GLY A 1 95 ? 3.452 0.176 -3.401 1.00 98.56 95 GLY A CA 1
ATOM 719 C C . GLY A 1 95 ? 2.233 -0.163 -4.266 1.00 98.56 95 GLY A C 1
ATOM 720 O O . GLY A 1 95 ? 1.847 -1.328 -4.347 1.00 98.56 95 GLY A O 1
ATOM 721 N N . ASP A 1 96 ? 1.695 0.812 -5.006 1.00 98.50 96 ASP A N 1
ATOM 722 C CA . ASP A 1 96 ? 0.546 0.608 -5.901 1.00 98.50 96 ASP A CA 1
ATOM 723 C C . ASP A 1 96 ? 0.858 -0.410 -7.006 1.00 98.50 96 ASP A C 1
ATOM 725 O O . ASP A 1 96 ? 0.034 -1.265 -7.340 1.00 98.50 96 ASP A O 1
ATOM 729 N N . THR A 1 97 ? 2.079 -0.363 -7.543 1.00 98.38 97 THR A N 1
ATOM 730 C CA . THR A 1 97 ? 2.551 -1.313 -8.557 1.00 98.38 97 THR A CA 1
ATOM 731 C C . THR A 1 97 ? 2.643 -2.733 -7.991 1.00 98.38 97 THR A C 1
ATOM 733 O O . THR A 1 97 ? 2.232 -3.687 -8.652 1.00 98.38 97 THR A O 1
ATOM 736 N N . LEU A 1 98 ? 3.127 -2.889 -6.756 1.00 98.62 98 LEU A N 1
ATOM 737 C CA . LEU A 1 98 ? 3.186 -4.178 -6.059 1.00 98.62 98 LEU A CA 1
ATOM 738 C C . LEU A 1 98 ? 1.786 -4.716 -5.738 1.00 98.62 98 LEU A C 1
ATOM 740 O O . LEU A 1 98 ? 1.523 -5.903 -5.943 1.00 98.62 98 LEU A O 1
ATOM 744 N N . MET A 1 99 ? 0.859 -3.848 -5.325 1.00 98.50 99 MET A N 1
ATOM 745 C CA . MET A 1 99 ? -0.549 -4.204 -5.135 1.00 98.50 99 MET A CA 1
ATOM 746 C C . MET A 1 99 ? -1.176 -4.703 -6.441 1.00 98.50 99 MET A C 1
ATOM 748 O O . MET A 1 99 ? -1.785 -5.772 -6.462 1.00 98.50 99 MET A O 1
ATOM 752 N N . ALA A 1 100 ? -0.972 -3.985 -7.549 1.00 97.06 100 ALA A N 1
ATOM 753 C CA . ALA A 1 100 ? -1.461 -4.383 -8.870 1.00 97.06 100 ALA A CA 1
ATOM 754 C C . ALA A 1 100 ? -0.820 -5.690 -9.377 1.00 97.06 100 ALA A C 1
ATOM 756 O O . ALA A 1 100 ? -1.456 -6.460 -10.098 1.00 97.06 100 ALA A O 1
ATOM 757 N N . ALA A 1 101 ? 0.420 -5.976 -8.971 1.00 95.69 101 ALA A N 1
ATOM 758 C CA . ALA A 1 101 ? 1.100 -7.235 -9.258 1.00 95.69 101 ALA A CA 1
ATOM 759 C C . ALA A 1 101 ? 0.617 -8.414 -8.389 1.00 95.69 101 ALA A C 1
ATOM 761 O O . ALA A 1 101 ? 1.052 -9.545 -8.615 1.00 95.69 101 ALA A O 1
ATOM 762 N N . GLY A 1 102 ? -0.282 -8.181 -7.425 1.00 96.56 102 GLY A N 1
ATOM 763 C CA . GLY A 1 102 ? -0.776 -9.202 -6.499 1.00 96.56 102 GLY A CA 1
ATOM 764 C C . GLY A 1 102 ? 0.202 -9.525 -5.367 1.00 96.56 102 GLY A C 1
ATOM 765 O O . GLY A 1 102 ? 0.161 -10.628 -4.828 1.00 96.56 102 GLY A O 1
ATOM 766 N N . GLN A 1 103 ? 1.084 -8.585 -5.008 1.00 98.12 103 GLN A N 1
ATOM 767 C CA . GLN A 1 103 ? 2.112 -8.741 -3.972 1.00 98.12 103 GLN A CA 1
ATOM 768 C C . GLN A 1 103 ? 1.866 -7.797 -2.776 1.00 98.12 103 GLN A C 1
ATOM 770 O O . GLN A 1 103 ? 2.695 -6.930 -2.489 1.00 98.12 103 GLN A O 1
ATOM 775 N N . PRO A 1 104 ? 0.746 -7.940 -2.039 1.00 98.38 104 PRO A N 1
ATOM 776 C CA . PRO A 1 104 ? 0.374 -6.993 -0.987 1.00 98.38 104 PRO A CA 1
ATOM 777 C C . PRO A 1 104 ? 1.374 -6.941 0.172 1.00 98.38 104 PRO A C 1
ATOM 779 O O . PRO A 1 104 ? 1.663 -5.861 0.675 1.00 98.38 104 PRO A O 1
ATOM 782 N N . ALA A 1 105 ? 1.969 -8.076 0.554 1.00 98.56 105 ALA A N 1
ATOM 783 C CA . ALA A 1 105 ? 2.984 -8.116 1.607 1.00 98.56 105 ALA A CA 1
ATOM 784 C C . ALA A 1 105 ? 4.237 -7.295 1.247 1.00 98.56 105 ALA A C 1
ATOM 786 O O . ALA A 1 105 ? 4.781 -6.601 2.100 1.00 98.56 105 ALA A O 1
ATOM 787 N N . ALA A 1 106 ? 4.661 -7.329 -0.021 1.00 98.38 106 ALA A N 1
ATOM 788 C CA . ALA A 1 106 ? 5.792 -6.536 -0.499 1.00 98.38 106 ALA A CA 1
ATOM 789 C C . ALA A 1 106 ? 5.454 -5.040 -0.597 1.00 98.38 106 ALA A C 1
ATOM 791 O O . ALA A 1 106 ? 6.346 -4.206 -0.486 1.00 98.38 106 ALA A O 1
ATOM 792 N N . ALA A 1 107 ? 4.177 -4.686 -0.784 1.00 98.81 107 ALA A N 1
ATOM 793 C CA . ALA A 1 107 ? 3.734 -3.297 -0.878 1.00 98.81 107 ALA A CA 1
ATOM 794 C C . ALA A 1 107 ? 3.767 -2.552 0.471 1.00 98.81 107 ALA A C 1
ATOM 796 O O . ALA A 1 107 ? 3.824 -1.325 0.487 1.00 98.81 107 ALA A O 1
ATOM 797 N N . VAL A 1 108 ? 3.755 -3.269 1.603 1.00 98.81 108 VAL A N 1
ATOM 798 C CA . VAL A 1 108 ? 3.722 -2.666 2.949 1.00 98.81 108 VAL A CA 1
ATOM 799 C C . VAL A 1 108 ? 4.941 -1.780 3.214 1.00 98.81 108 VAL A C 1
ATOM 801 O O . VAL A 1 108 ? 4.777 -0.642 3.642 1.00 98.81 108 VAL A O 1
ATOM 804 N N . GLU A 1 109 ? 6.152 -2.268 2.939 1.00 98.56 109 GLU A N 1
ATOM 805 C CA . GLU A 1 109 ? 7.392 -1.522 3.192 1.00 98.56 109 GLU A CA 1
ATOM 806 C C . GLU A 1 109 ? 7.452 -0.171 2.451 1.00 98.56 109 GLU A C 1
ATOM 808 O O . GLU A 1 109 ? 7.652 0.851 3.113 1.00 98.56 109 GLU A O 1
ATOM 813 N N . PRO A 1 110 ? 7.244 -0.089 1.121 1.00 98.56 110 PRO A N 1
ATOM 814 C CA . PRO A 1 110 ? 7.297 1.196 0.434 1.00 98.56 110 PRO A CA 1
ATOM 815 C C . PRO A 1 110 ? 6.201 2.160 0.902 1.00 98.56 110 PRO A C 1
ATOM 817 O O . PRO A 1 110 ? 6.486 3.349 1.050 1.00 98.56 110 PRO A O 1
ATOM 820 N N . TYR A 1 111 ? 4.988 1.683 1.206 1.00 98.75 111 TYR A N 1
ATOM 821 C CA . TYR A 1 111 ? 3.960 2.548 1.792 1.00 98.75 111 TYR A CA 1
ATOM 822 C C . TYR A 1 111 ? 4.347 3.055 3.184 1.00 98.75 111 TYR A C 1
ATOM 824 O O . TYR A 1 111 ? 4.155 4.239 3.455 1.00 98.75 111 TYR A O 1
ATOM 832 N N . GLN A 1 112 ? 4.927 2.204 4.038 1.00 98.62 112 GLN A N 1
ATOM 833 C CA . GLN A 1 112 ? 5.393 2.603 5.367 1.00 98.62 112 GLN A CA 1
ATOM 834 C C . GLN A 1 112 ? 6.448 3.710 5.265 1.00 98.62 112 GLN A C 1
ATOM 836 O O . GLN A 1 112 ? 6.303 4.767 5.872 1.00 98.62 112 GLN A O 1
ATOM 841 N N . ILE A 1 113 ? 7.460 3.527 4.413 1.00 98.31 113 ILE A N 1
ATOM 842 C CA . ILE A 1 113 ? 8.498 4.545 4.210 1.00 98.31 113 ILE A CA 1
ATOM 843 C C . ILE A 1 113 ? 7.882 5.841 3.650 1.00 98.31 113 ILE A C 1
ATOM 845 O O . ILE A 1 113 ? 8.301 6.937 4.023 1.00 98.31 113 ILE A O 1
ATOM 849 N N . ALA A 1 114 ? 6.886 5.749 2.761 1.00 98.00 114 ALA A N 1
ATOM 850 C CA . ALA A 1 114 ? 6.217 6.925 2.209 1.00 98.00 114 ALA A CA 1
ATOM 851 C C . ALA A 1 114 ? 5.512 7.758 3.294 1.00 98.00 114 ALA A C 1
ATOM 853 O O . ALA A 1 114 ? 5.675 8.981 3.311 1.00 98.00 114 ALA A O 1
ATOM 854 N N . VAL A 1 115 ? 4.770 7.117 4.205 1.00 97.75 115 VAL A N 1
ATOM 855 C CA . VAL A 1 115 ? 4.094 7.817 5.312 1.00 97.75 115 VAL A CA 1
ATOM 856 C C . VAL A 1 115 ? 5.072 8.290 6.387 1.00 97.75 115 VAL A C 1
ATOM 858 O O . VAL A 1 115 ? 4.843 9.337 6.978 1.00 97.75 115 VAL A O 1
ATOM 861 N N . ASP A 1 116 ? 6.207 7.618 6.582 1.00 97.19 116 ASP A N 1
ATOM 862 C CA . ASP A 1 116 ? 7.255 8.097 7.493 1.00 97.19 116 ASP A CA 1
ATOM 863 C C . ASP A 1 116 ? 7.919 9.384 6.971 1.00 97.19 116 ASP A C 1
ATOM 865 O O . ASP A 1 116 ? 8.276 10.276 7.743 1.00 97.19 116 ASP A O 1
ATOM 869 N N . ILE A 1 117 ? 8.073 9.506 5.647 1.00 96.12 117 ILE A N 1
ATOM 870 C CA . ILE A 1 117 ? 8.598 10.719 5.005 1.00 96.12 117 ILE A CA 1
ATOM 871 C C . ILE A 1 117 ? 7.555 11.839 5.009 1.00 96.12 117 ILE A C 1
ATOM 873 O O . ILE A 1 117 ? 7.912 13.004 5.206 1.00 96.12 117 ILE A O 1
ATOM 877 N N . PHE A 1 118 ? 6.283 11.504 4.780 1.00 94.06 118 PHE A N 1
ATOM 878 C CA . PHE A 1 118 ? 5.190 12.469 4.761 1.00 94.06 118 PHE A CA 1
ATOM 879 C C . PHE A 1 118 ? 4.046 12.052 5.706 1.00 94.06 118 PHE A C 1
ATOM 881 O O . PHE A 1 118 ? 3.005 11.576 5.248 1.00 94.06 118 PHE A O 1
ATOM 888 N N . PRO A 1 119 ? 4.197 12.281 7.029 1.00 91.06 119 PRO A N 1
ATOM 889 C CA . PRO A 1 119 ? 3.250 11.793 8.036 1.00 91.06 119 PRO A CA 1
ATOM 890 C C . PRO A 1 119 ? 1.847 12.383 7.936 1.00 91.06 119 PRO A C 1
ATOM 892 O O . PRO A 1 119 ? 0.916 11.799 8.448 1.00 91.06 119 PRO A O 1
ATOM 895 N N . GLY A 1 120 ? 1.644 13.523 7.275 1.00 91.69 120 GLY A N 1
ATOM 896 C CA . GLY A 1 120 ? 0.301 14.088 7.082 1.00 91.69 120 GLY A CA 1
ATOM 897 C C . GLY A 1 120 ? -0.491 13.442 5.940 1.00 91.69 120 GLY A C 1
ATOM 898 O O . GLY A 1 120 ? -1.577 13.916 5.600 1.00 91.69 120 GLY A O 1
ATOM 899 N N . TRP A 1 121 ? 0.057 12.418 5.279 1.00 93.94 121 TRP A N 1
ATOM 900 C CA . TRP A 1 121 ? -0.510 11.908 4.039 1.00 93.94 121 TRP A CA 1
ATOM 901 C C . TRP A 1 121 ? -1.630 10.900 4.271 1.00 93.94 121 TRP A C 1
ATOM 903 O O . TRP A 1 121 ? -1.417 9.688 4.252 1.00 93.94 121 TRP A O 1
ATOM 913 N N . VAL A 1 122 ? -2.856 11.409 4.402 1.00 96.31 122 VAL A N 1
ATOM 914 C CA . VAL A 1 122 ? -4.068 10.591 4.574 1.00 96.31 122 VAL A CA 1
ATOM 915 C C . VAL A 1 122 ? -4.143 9.452 3.546 1.00 96.31 122 VAL A C 1
ATOM 917 O O . VAL A 1 122 ? -4.291 8.292 3.921 1.00 96.31 122 VAL A O 1
ATOM 920 N N . ASN A 1 123 ? -3.951 9.747 2.255 1.00 94.81 123 ASN A N 1
ATOM 921 C CA . ASN A 1 123 ? -3.992 8.726 1.199 1.00 94.81 123 ASN A CA 1
ATOM 922 C C . ASN A 1 123 ? -2.872 7.680 1.322 1.00 94.81 123 ASN A C 1
ATOM 924 O O . ASN A 1 123 ? -3.096 6.520 0.981 1.00 94.81 123 ASN A O 1
ATOM 928 N N . GLY A 1 124 ? -1.692 8.063 1.823 1.00 97.00 124 GLY A N 1
ATOM 929 C CA . GLY A 1 124 ? -0.596 7.127 2.076 1.00 97.00 124 GLY A CA 1
ATOM 930 C C . GLY A 1 124 ? -0.959 6.111 3.157 1.00 97.00 124 GLY A C 1
ATOM 931 O O . GLY A 1 124 ? -0.767 4.911 2.964 1.00 97.00 124 GLY A O 1
ATOM 932 N N . PHE A 1 125 ? -1.582 6.565 4.246 1.00 98.50 125 PHE A N 1
ATOM 933 C CA . PHE A 1 125 ? -2.074 5.667 5.291 1.00 98.50 125 PHE A CA 1
ATOM 934 C C . PHE A 1 125 ? -3.223 4.771 4.821 1.00 98.50 125 PHE A C 1
ATOM 936 O O . PHE A 1 125 ? -3.246 3.592 5.166 1.00 98.50 125 PHE A O 1
ATOM 943 N N . LEU A 1 126 ? -4.137 5.269 3.981 1.00 98.44 126 LEU A N 1
ATOM 944 C CA . LEU A 1 126 ? -5.179 4.425 3.380 1.00 98.44 126 LEU A CA 1
ATOM 945 C C . LEU A 1 126 ? -4.589 3.323 2.484 1.00 98.44 126 LEU A C 1
ATOM 947 O O . LEU A 1 126 ? -5.073 2.188 2.490 1.00 98.44 126 LEU A O 1
ATOM 951 N N . ALA A 1 127 ? -3.542 3.638 1.718 1.00 98.50 127 ALA A N 1
ATOM 952 C CA . ALA A 1 127 ? -2.848 2.660 0.886 1.00 98.50 127 ALA A CA 1
ATOM 953 C C . ALA A 1 127 ? -2.116 1.609 1.742 1.00 98.50 127 ALA A C 1
ATOM 955 O O . ALA A 1 127 ? -2.260 0.407 1.503 1.00 98.50 127 ALA A O 1
ATOM 956 N N . LEU A 1 128 ? -1.429 2.046 2.805 1.00 98.75 128 LEU A N 1
ATOM 957 C CA . LEU A 1 128 ? -0.789 1.166 3.785 1.00 98.75 128 LEU A CA 1
ATOM 958 C C . LEU A 1 128 ? -1.800 0.238 4.478 1.00 98.75 128 LEU A C 1
ATOM 960 O O . LEU A 1 128 ? -1.535 -0.957 4.634 1.00 98.75 128 LEU A O 1
ATOM 964 N N . ALA A 1 129 ? -2.967 0.762 4.862 1.00 98.69 129 ALA A N 1
ATOM 965 C CA . ALA A 1 129 ? -4.038 -0.024 5.463 1.00 98.69 129 ALA A CA 1
ATOM 966 C C . ALA A 1 129 ? -4.533 -1.117 4.511 1.00 98.69 129 ALA A C 1
ATOM 968 O O . ALA A 1 129 ? -4.631 -2.286 4.887 1.00 98.69 129 ALA A O 1
ATOM 969 N N . ARG A 1 130 ? -4.775 -0.752 3.246 1.00 98.62 130 ARG A N 1
ATOM 970 C CA . ARG A 1 130 ? -5.209 -1.683 2.198 1.00 98.62 130 ARG A CA 1
ATOM 971 C C . ARG A 1 130 ? -4.188 -2.793 1.957 1.00 98.62 130 ARG A C 1
ATOM 973 O O . ARG A 1 130 ? -4.579 -3.952 1.830 1.00 98.62 130 ARG A O 1
ATOM 980 N N . ALA A 1 131 ? -2.900 -2.456 1.912 1.00 98.75 131 ALA A N 1
ATOM 981 C CA . ALA A 1 131 ? -1.828 -3.433 1.745 1.00 98.75 131 ALA A CA 1
ATOM 982 C C . ALA A 1 131 ? -1.753 -4.408 2.923 1.00 98.75 131 ALA A C 1
ATOM 984 O O . ALA A 1 131 ? -1.733 -5.620 2.713 1.00 98.75 131 ALA A O 1
ATOM 985 N N . ASN A 1 132 ? -1.791 -3.898 4.158 1.00 98.81 132 ASN A N 1
ATOM 986 C CA . ASN A 1 132 ? -1.781 -4.732 5.358 1.00 98.81 132 ASN A CA 1
ATOM 987 C C . ASN A 1 132 ? -3.005 -5.646 5.433 1.00 98.81 132 ASN A C 1
ATOM 989 O O . ASN A 1 132 ? -2.857 -6.835 5.706 1.00 98.81 132 ASN A O 1
ATOM 993 N N . GLN A 1 133 ? -4.198 -5.138 5.120 1.00 98.44 133 GLN A N 1
ATOM 994 C CA . GLN A 1 133 ? -5.412 -5.952 5.081 1.00 98.44 133 GLN A CA 1
ATOM 995 C C . GLN A 1 133 ? -5.305 -7.065 4.031 1.00 98.44 133 GLN A C 1
ATOM 997 O O . GLN A 1 133 ? -5.585 -8.222 4.336 1.00 98.44 133 GLN A O 1
ATOM 1002 N N . ALA A 1 134 ? -4.854 -6.742 2.815 1.00 98.50 134 ALA A N 1
ATOM 1003 C CA . ALA A 1 134 ? -4.662 -7.726 1.749 1.00 98.50 134 ALA A CA 1
ATOM 1004 C C . ALA A 1 134 ? -3.552 -8.749 2.066 1.00 98.50 134 ALA A C 1
ATOM 1006 O O . ALA A 1 134 ? -3.609 -9.881 1.592 1.00 98.50 134 ALA A O 1
ATOM 1007 N N . ALA A 1 135 ? -2.566 -8.373 2.883 1.00 98.31 135 ALA A N 1
ATOM 1008 C CA . ALA A 1 135 ? -1.529 -9.266 3.395 1.00 98.31 135 ALA A CA 1
ATOM 1009 C C . ALA A 1 135 ? -1.978 -10.098 4.616 1.00 98.31 135 ALA A C 1
ATOM 1011 O O . ALA A 1 135 ? -1.224 -10.955 5.070 1.00 98.31 135 ALA A O 1
ATOM 1012 N N . GLY A 1 136 ? -3.184 -9.868 5.152 1.00 98.00 136 GLY A N 1
ATOM 1013 C CA . GLY A 1 136 ? -3.712 -10.552 6.339 1.00 98.00 136 GLY A CA 1
ATOM 1014 C C . GLY A 1 136 ? -3.297 -9.934 7.681 1.00 98.00 136 GLY A C 1
ATOM 1015 O O . GLY A 1 136 ? -3.658 -10.453 8.736 1.00 98.00 136 GLY A O 1
ATOM 1016 N N . ASN A 1 137 ? -2.592 -8.801 7.669 1.00 98.31 137 ASN A N 1
ATOM 1017 C CA . ASN A 1 137 ? -2.133 -8.078 8.855 1.00 98.31 137 ASN A CA 1
ATOM 1018 C C . ASN A 1 137 ? -3.218 -7.115 9.368 1.00 98.31 137 ASN A C 1
ATOM 1020 O O . ASN A 1 137 ? -3.050 -5.896 9.349 1.00 98.31 137 ASN A O 1
ATOM 1024 N N . VAL A 1 138 ? -4.349 -7.661 9.822 1.00 98.38 138 VAL A N 1
ATOM 1025 C CA . VAL A 1 138 ? -5.514 -6.868 10.262 1.00 98.38 138 VAL A CA 1
ATOM 1026 C C . VAL A 1 138 ? -5.166 -5.816 11.335 1.00 98.38 138 VAL A C 1
ATOM 1028 O O . VAL A 1 138 ? -5.595 -4.675 11.170 1.00 98.38 138 VAL A O 1
ATOM 1031 N N . PRO A 1 139 ? -4.360 -6.107 12.381 1.00 98.56 139 PRO A N 1
ATOM 1032 C CA . PRO A 1 139 ? -3.988 -5.088 13.368 1.00 98.56 139 PRO A CA 1
ATOM 1033 C C . PRO A 1 139 ? -3.244 -3.890 12.761 1.00 98.56 139 PRO A C 1
ATOM 1035 O O . PRO A 1 139 ? -3.625 -2.749 12.996 1.00 98.56 139 PRO A O 1
ATOM 1038 N N . ALA A 1 140 ? -2.257 -4.138 11.895 1.00 98.56 140 ALA A N 1
ATOM 1039 C CA . ALA A 1 140 ? -1.504 -3.075 11.226 1.00 98.56 140 ALA A CA 1
ATOM 1040 C C . ALA A 1 140 ? -2.376 -2.265 10.248 1.00 98.56 140 ALA A C 1
ATOM 1042 O O . ALA A 1 140 ? -2.179 -1.063 10.074 1.00 98.56 140 ALA A O 1
ATOM 1043 N N . ALA A 1 141 ? -3.376 -2.899 9.623 1.00 98.75 141 ALA A N 1
ATOM 1044 C CA . ALA A 1 141 ? -4.347 -2.186 8.796 1.00 98.75 141 ALA A CA 1
ATOM 1045 C C . ALA A 1 141 ? -5.186 -1.198 9.622 1.00 98.75 141 ALA A C 1
ATOM 1047 O O . ALA A 1 141 ? -5.393 -0.060 9.201 1.00 98.75 141 ALA A O 1
ATOM 1048 N N . VAL A 1 142 ? -5.623 -1.620 10.814 1.00 98.81 142 VAL A N 1
ATOM 1049 C CA . VAL A 1 142 ? -6.352 -0.771 11.768 1.00 98.81 142 VAL A CA 1
ATOM 1050 C C . VAL A 1 142 ? -5.482 0.386 12.256 1.00 98.81 142 VAL A C 1
ATOM 1052 O O . VAL A 1 142 ? -5.951 1.520 12.281 1.00 98.81 142 VAL A O 1
ATOM 1055 N N . GLU A 1 143 ? -4.215 0.135 12.587 1.00 98.38 143 GLU A N 1
ATOM 1056 C CA . GLU A 1 143 ? -3.270 1.184 12.997 1.00 98.38 143 GLU A CA 1
ATOM 1057 C C . GLU A 1 143 ? -3.064 2.234 11.894 1.00 98.38 143 GLU A C 1
ATOM 1059 O O . GLU A 1 143 ? -3.068 3.436 12.161 1.00 98.38 143 GLU A O 1
ATOM 1064 N N . ALA A 1 144 ? -2.953 1.810 10.634 1.00 98.56 144 ALA A N 1
ATOM 1065 C CA . ALA A 1 144 ? -2.851 2.736 9.511 1.00 98.56 144 ALA A CA 1
ATOM 1066 C C . ALA A 1 144 ? -4.142 3.561 9.318 1.00 98.56 144 ALA A C 1
ATOM 1068 O O . ALA A 1 144 ? -4.070 4.774 9.118 1.00 98.56 144 ALA A O 1
ATOM 1069 N N . LEU A 1 145 ? -5.329 2.953 9.447 1.00 98.56 145 LEU A N 1
ATOM 1070 C CA . LEU A 1 145 ? -6.608 3.681 9.396 1.00 98.56 145 LEU A CA 1
ATOM 1071 C C . LEU A 1 145 ? -6.758 4.677 10.551 1.00 98.56 145 LEU A C 1
ATOM 1073 O O . LEU A 1 145 ? -7.229 5.792 10.338 1.00 98.56 145 LEU A O 1
ATOM 1077 N N . GLN A 1 146 ? -6.298 4.319 11.751 1.00 98.06 146 GLN A N 1
ATOM 1078 C CA . GLN A 1 146 ? -6.238 5.230 12.895 1.00 98.06 146 GLN A CA 1
ATOM 1079 C C . GLN A 1 146 ? -5.437 6.488 12.581 1.00 98.06 146 GLN A C 1
ATOM 1081 O O . GLN A 1 146 ? -5.906 7.592 12.857 1.00 98.06 146 GLN A O 1
ATOM 1086 N N . GLN A 1 147 ? -4.257 6.339 11.970 1.00 98.12 147 GLN A N 1
ATOM 1087 C CA . GLN A 1 147 ? -3.458 7.489 11.546 1.00 98.12 147 GLN A CA 1
ATOM 1088 C C . GLN A 1 147 ? -4.190 8.312 10.478 1.00 98.12 147 GLN A C 1
ATOM 1090 O O . GLN A 1 147 ? -4.274 9.533 10.599 1.00 98.12 147 GLN A O 1
ATOM 1095 N N . ALA A 1 148 ? -4.798 7.669 9.475 1.00 97.75 148 ALA A N 1
ATOM 1096 C CA . ALA A 1 148 ? -5.566 8.369 8.442 1.00 97.75 148 ALA A CA 1
ATOM 1097 C C . ALA A 1 148 ? -6.706 9.227 9.034 1.00 97.75 148 ALA A C 1
ATOM 1099 O O . ALA A 1 148 ? -6.868 10.387 8.650 1.00 97.75 148 ALA A O 1
ATOM 1100 N N . VAL A 1 149 ? -7.453 8.687 10.003 1.00 97.50 149 VAL A N 1
ATOM 1101 C CA . VAL A 1 149 ? -8.513 9.403 10.734 1.00 97.50 149 VAL A CA 1
ATOM 1102 C C . VAL A 1 149 ? -7.947 10.524 11.608 1.00 97.50 149 VAL A C 1
ATOM 1104 O O . VAL A 1 149 ? -8.513 11.616 11.650 1.00 97.50 149 VAL A O 1
ATOM 1107 N N . ALA A 1 150 ? -6.800 10.316 12.257 1.00 96.69 150 ALA A N 1
ATOM 1108 C CA . ALA A 1 150 ? -6.155 11.354 13.060 1.00 96.69 150 ALA A CA 1
ATOM 1109 C C . ALA A 1 150 ? -5.762 12.588 12.223 1.00 96.69 150 ALA A C 1
ATOM 1111 O O . ALA A 1 150 ? -5.902 13.716 12.694 1.00 96.69 150 ALA A O 1
ATOM 1112 N N . PHE A 1 151 ? -5.334 12.395 10.971 1.00 96.31 151 PHE A N 1
ATOM 1113 C CA . PHE A 1 151 ? -4.967 13.492 10.065 1.00 96.31 151 PHE A CA 1
ATOM 1114 C C . PHE A 1 151 ? -6.147 14.110 9.298 1.00 96.31 151 PHE A C 1
ATOM 1116 O O . PHE A 1 151 ? -5.988 15.181 8.710 1.00 96.31 151 PHE A O 1
ATOM 1123 N N . ASN A 1 152 ? -7.335 13.497 9.320 1.00 95.88 152 ASN A N 1
ATOM 1124 C CA . ASN A 1 152 ? -8.533 14.031 8.673 1.00 95.88 152 ASN A CA 1
ATOM 1125 C C . ASN A 1 152 ? -9.599 14.421 9.704 1.00 95.88 152 ASN A C 1
ATOM 1127 O O . ASN A 1 152 ? -10.347 13.585 10.204 1.00 95.88 152 ASN A O 1
ATOM 1131 N N . THR A 1 153 ? -9.725 15.719 9.975 1.00 93.38 153 THR A N 1
ATOM 1132 C CA . THR A 1 153 ? -10.654 16.243 10.990 1.00 93.38 153 THR A CA 1
ATOM 1133 C C . THR A 1 153 ? -12.125 15.924 10.719 1.00 93.38 153 THR A C 1
ATOM 1135 O O . THR A 1 153 ? -12.903 15.873 11.667 1.00 93.38 153 THR A O 1
ATOM 1138 N N . ARG A 1 154 ? -12.522 15.668 9.462 1.00 96.06 154 ARG A N 1
ATOM 1139 C CA . ARG A 1 154 ? -13.902 15.282 9.113 1.00 96.06 154 ARG A CA 1
ATOM 1140 C C . ARG A 1 154 ? -14.258 13.876 9.598 1.00 96.06 154 ARG A C 1
ATOM 1142 O O . ARG A 1 154 ? -15.426 13.598 9.834 1.00 96.06 154 ARG A O 1
ATOM 1149 N N . TRP A 1 155 ? -13.264 13.005 9.729 1.00 97.19 155 TRP A N 1
ATOM 1150 C CA . TRP A 1 155 ? -13.437 11.608 10.127 1.00 97.19 155 TRP A CA 1
ATOM 1151 C C . TRP A 1 155 ? -13.385 11.398 11.642 1.00 97.19 155 TRP A C 1
ATOM 1153 O O . TRP A 1 155 ? -13.617 10.293 12.122 1.00 97.19 155 TRP A O 1
ATOM 1163 N N . GLN A 1 156 ? -13.076 12.444 12.407 1.00 95.19 156 GLN A N 1
ATOM 1164 C CA . GLN A 1 156 ? -13.022 12.389 13.864 1.00 95.19 156 GLN A CA 1
ATOM 1165 C C . GLN A 1 156 ? -14.422 12.502 14.483 1.00 95.19 156 GLN A C 1
ATOM 1167 O O . GLN A 1 156 ? -15.365 12.991 13.862 1.00 95.19 156 GLN A O 1
ATOM 1172 N N . GLY A 1 157 ? -14.550 12.085 15.743 1.00 95.94 157 GLY A N 1
ATOM 1173 C CA . GLY A 1 157 ? -15.790 12.166 16.513 1.00 95.94 157 GLY A CA 1
ATOM 1174 C C . GLY A 1 157 ? -16.175 10.828 17.148 1.00 95.94 157 GLY A C 1
ATOM 1175 O O . GLY A 1 157 ? -15.37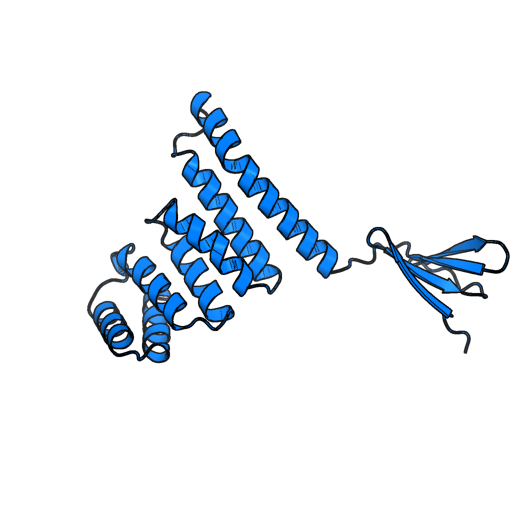3 9.894 17.145 1.00 95.94 157 GLY A O 1
ATOM 1176 N N . PRO A 1 158 ? -17.416 10.696 17.649 1.00 97.25 158 PRO A N 1
ATOM 1177 C CA . PRO A 1 158 ? -17.826 9.542 18.452 1.00 97.25 158 PRO A CA 1
ATOM 1178 C C . PRO A 1 158 ? -17.640 8.184 17.761 1.00 97.25 158 PRO A C 1
ATOM 1180 O O . PRO A 1 158 ? -17.290 7.205 18.411 1.00 97.25 158 PRO A O 1
ATOM 1183 N N . ALA A 1 159 ? -17.838 8.117 16.439 1.00 96.56 159 ALA A N 1
ATOM 1184 C CA . ALA A 1 159 ? -17.618 6.888 15.676 1.00 96.56 159 ALA A CA 1
ATOM 1185 C C . ALA A 1 159 ? -16.132 6.483 15.630 1.00 96.56 159 ALA A C 1
ATOM 1187 O O . ALA A 1 159 ? -15.820 5.296 15.721 1.00 96.56 159 ALA A O 1
ATOM 1188 N N . ALA A 1 160 ? -15.222 7.458 15.521 1.00 97.38 160 ALA A N 1
ATOM 1189 C CA . ALA A 1 160 ? -13.779 7.227 15.555 1.00 97.38 160 ALA A CA 1
ATOM 1190 C C . ALA A 1 160 ? -13.291 6.837 16.955 1.00 97.38 160 ALA A C 1
ATOM 1192 O O . ALA A 1 160 ? -12.423 5.970 17.070 1.00 97.38 160 ALA A O 1
ATOM 1193 N N . ASP A 1 161 ? -13.878 7.426 18.001 1.00 98.12 161 ASP A N 1
ATOM 1194 C CA . ASP A 1 161 ? -13.599 7.061 19.394 1.00 98.12 161 ASP A CA 1
ATOM 1195 C C . ASP A 1 161 ? -14.015 5.606 19.668 1.00 98.12 161 ASP A C 1
ATOM 1197 O O . ASP A 1 161 ? -13.241 4.825 20.218 1.00 98.12 161 ASP A O 1
ATOM 1201 N N . GLU A 1 162 ? -15.193 5.197 19.189 1.00 98.19 162 GLU A N 1
ATOM 1202 C CA . GLU A 1 162 ? -15.666 3.811 19.284 1.00 98.19 162 GLU A CA 1
ATOM 1203 C C . GLU A 1 162 ? -14.738 2.834 18.539 1.00 98.19 162 GLU A C 1
ATOM 1205 O O . GLU A 1 162 ? -14.364 1.791 19.080 1.00 98.19 162 GLU A O 1
ATOM 1210 N N . ALA A 1 163 ? -14.321 3.172 17.313 1.00 98.12 163 ALA A N 1
ATOM 1211 C CA . ALA A 1 163 ? -13.379 2.359 16.541 1.00 98.12 163 ALA A CA 1
ATOM 1212 C C . ALA A 1 163 ? -12.024 2.199 17.260 1.00 98.12 163 ALA A C 1
ATOM 1214 O O . ALA A 1 163 ? -11.420 1.119 17.244 1.00 98.12 163 ALA A O 1
ATOM 1215 N N . LEU A 1 164 ? -11.565 3.256 17.939 1.00 98.31 164 LEU A N 1
ATOM 1216 C CA . LEU A 1 164 ? -10.329 3.251 18.718 1.00 98.31 164 LEU A CA 1
ATOM 1217 C C . LEU A 1 164 ? -10.446 2.363 19.960 1.00 98.31 164 LEU A C 1
ATOM 1219 O O . LEU A 1 164 ? -9.535 1.583 20.247 1.00 98.31 164 LEU A O 1
ATOM 1223 N N . ASP A 1 165 ? -11.564 2.434 20.676 1.00 98.44 165 ASP A N 1
ATOM 1224 C CA . ASP A 1 165 ? -11.813 1.594 21.848 1.00 98.44 165 ASP A CA 1
ATOM 1225 C C . ASP A 1 165 ? -11.940 0.107 21.476 1.00 98.44 165 ASP A C 1
ATOM 1227 O O . ASP A 1 165 ? -11.401 -0.761 22.177 1.00 98.44 165 ASP A O 1
ATOM 1231 N N . LEU A 1 166 ? -12.564 -0.204 20.332 1.00 98.44 166 LEU A N 1
ATOM 1232 C CA . LEU A 1 166 ? -12.598 -1.558 19.766 1.00 98.44 166 LEU A CA 1
ATOM 1233 C C . LEU A 1 166 ? -11.184 -2.082 19.480 1.00 98.44 166 LEU A C 1
ATOM 1235 O O . LEU A 1 166 ? -10.846 -3.202 19.873 1.00 98.44 166 LEU A O 1
ATOM 1239 N N . SER A 1 167 ? -10.339 -1.261 18.852 1.00 97.69 167 SER A N 1
ATOM 1240 C CA . SER A 1 167 ? -8.940 -1.600 18.574 1.00 97.69 167 SER A CA 1
ATOM 1241 C C . SER A 1 167 ? -8.138 -1.852 19.856 1.00 97.69 167 SER A C 1
ATOM 1243 O O . SER A 1 167 ? -7.483 -2.887 19.968 1.00 97.69 167 SER A O 1
ATOM 1245 N N . ARG A 1 168 ? -8.246 -0.974 20.864 1.00 97.69 168 ARG A N 1
ATOM 1246 C CA . ARG A 1 168 ? -7.578 -1.138 22.173 1.00 97.69 168 ARG A CA 1
ATOM 1247 C C . ARG A 1 168 ? -8.017 -2.397 22.915 1.00 97.69 168 ARG A C 1
ATOM 1249 O O . ARG A 1 168 ? -7.231 -2.983 23.654 1.00 97.69 168 ARG A O 1
ATOM 1256 N N . SER A 1 169 ? -9.257 -2.821 22.695 1.00 97.62 169 SER A N 1
ATOM 1257 C CA . SER A 1 169 ? -9.820 -4.049 23.260 1.00 97.62 169 SER A CA 1
ATOM 1258 C C . SER A 1 169 ? -9.435 -5.312 22.474 1.00 97.62 169 SER A C 1
ATOM 1260 O O . SER A 1 169 ? -9.906 -6.400 22.800 1.00 97.62 169 SER A O 1
ATOM 1262 N N . GLY A 1 170 ? -8.614 -5.192 21.423 1.00 96.94 170 GLY A N 1
ATOM 1263 C CA . GLY A 1 170 ? -8.184 -6.305 20.573 1.00 96.94 170 GLY A CA 1
ATOM 1264 C C . GLY A 1 170 ? -9.248 -6.801 19.588 1.00 96.94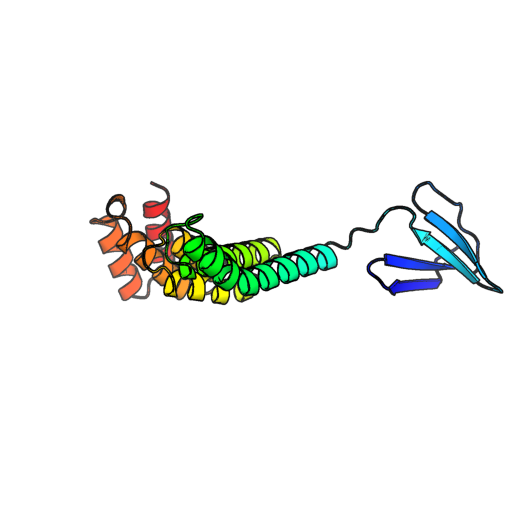 170 GLY A C 1
ATOM 1265 O O . GLY A 1 170 ? -9.056 -7.835 18.947 1.00 96.94 170 GLY A O 1
ATOM 1266 N N . GLN A 1 171 ? -10.363 -6.081 19.430 1.00 98.31 171 GLN A N 1
ATOM 1267 C CA . GLN A 1 171 ? -11.439 -6.418 18.492 1.00 98.31 171 GLN A CA 1
ATOM 1268 C C . GLN A 1 171 ? -11.105 -5.908 17.084 1.00 98.31 171 GLN A C 1
ATOM 1270 O O . GLN A 1 171 ? -11.827 -5.099 16.504 1.00 98.31 171 GLN A O 1
ATOM 1275 N N . TRP A 1 172 ? -9.977 -6.368 16.538 1.00 97.75 172 TRP A N 1
ATOM 1276 C CA . TRP A 1 172 ? -9.372 -5.825 15.318 1.00 97.75 172 TRP A CA 1
ATOM 1277 C C . TRP A 1 172 ? -10.287 -5.874 14.096 1.00 97.75 172 TRP A C 1
ATOM 1279 O O . TRP A 1 172 ? -10.327 -4.916 13.333 1.00 97.75 172 TRP A O 1
ATOM 1289 N N . GLN A 1 173 ? -11.045 -6.958 13.924 1.00 98.12 173 GLN A N 1
ATOM 1290 C CA . GLN A 1 173 ? -11.942 -7.101 12.778 1.00 98.12 173 GLN A CA 1
ATOM 1291 C C . GLN A 1 173 ? -13.109 -6.105 12.847 1.00 98.12 173 GLN A C 1
ATOM 1293 O O . GLN A 1 173 ? -13.378 -5.401 11.878 1.00 98.12 173 GLN A O 1
ATOM 1298 N N . THR A 1 174 ? -13.739 -5.976 14.016 1.00 98.25 174 THR A N 1
ATOM 1299 C CA . THR A 1 174 ? -14.815 -5.004 14.250 1.00 98.25 174 THR A CA 1
ATOM 1300 C C . THR A 1 174 ? -14.306 -3.566 14.125 1.00 98.25 174 THR A C 1
ATOM 1302 O O . THR A 1 174 ? -14.973 -2.717 13.540 1.00 98.25 174 THR A O 1
ATOM 1305 N N . ALA A 1 175 ? -13.104 -3.287 14.642 1.00 98.56 175 ALA A N 1
ATOM 1306 C CA . ALA A 1 175 ? -12.466 -1.980 14.505 1.00 98.56 175 ALA A CA 1
ATOM 1307 C C . ALA A 1 175 ? -12.199 -1.639 13.032 1.00 98.56 175 ALA A C 1
ATOM 1309 O O . ALA A 1 175 ? -12.500 -0.530 12.602 1.00 98.56 175 ALA A O 1
ATOM 1310 N N . LEU A 1 176 ? -11.684 -2.595 12.250 1.00 98.44 176 LEU A N 1
ATOM 1311 C CA . LEU A 1 176 ? -11.436 -2.430 10.818 1.00 98.44 176 LEU A CA 1
ATOM 1312 C C . LEU A 1 176 ? -12.719 -2.062 10.062 1.00 98.44 176 LEU A C 1
ATOM 1314 O O . LEU A 1 176 ? -12.722 -1.107 9.292 1.00 98.44 176 LEU A O 1
ATOM 1318 N N . GLU A 1 177 ? -13.812 -2.786 10.306 1.00 98.06 177 GLU A N 1
ATOM 1319 C CA . GLU A 1 177 ? -15.119 -2.508 9.695 1.00 98.06 177 GLU A CA 1
ATOM 1320 C C . GLU A 1 177 ? -15.634 -1.111 10.058 1.00 98.06 177 GLU A C 1
ATOM 1322 O O . GLU A 1 177 ? -16.093 -0.374 9.185 1.00 98.06 177 GLU A O 1
ATOM 1327 N N . LYS A 1 178 ? -15.499 -0.715 11.328 1.00 98.12 178 LYS A N 1
ATOM 1328 C CA . LYS A 1 178 ? -15.893 0.618 11.793 1.00 98.12 178 LYS A CA 1
ATOM 1329 C C . LYS A 1 178 ? -15.056 1.722 11.146 1.00 98.12 178 LYS A C 1
ATOM 1331 O O . LYS A 1 178 ? -15.607 2.735 10.727 1.00 98.12 178 LYS A O 1
ATOM 1336 N N . TYR A 1 179 ? -13.742 1.532 11.028 1.00 98.44 179 TYR A N 1
ATOM 1337 C CA . TYR A 1 179 ? -12.873 2.493 10.351 1.00 98.44 179 TYR A CA 1
ATOM 1338 C C . TYR A 1 179 ? -13.186 2.621 8.861 1.00 98.44 179 TYR A C 1
ATOM 1340 O O . TYR A 1 179 ? -13.159 3.738 8.351 1.00 98.44 179 TYR A O 1
ATOM 1348 N N . HIS A 1 180 ? -13.523 1.526 8.172 1.00 98.19 180 HIS A N 1
ATOM 1349 C CA . HIS A 1 180 ? -13.944 1.588 6.768 1.00 98.19 180 HIS A CA 1
ATOM 1350 C C . HIS A 1 180 ? -15.205 2.429 6.579 1.00 98.19 180 HIS A C 1
ATOM 1352 O O . HIS A 1 180 ? -15.213 3.306 5.724 1.00 98.19 180 HIS A O 1
ATOM 1358 N N . GLN A 1 181 ? -16.213 2.259 7.441 1.00 97.62 181 GLN A N 1
ATOM 1359 C CA . GLN A 1 181 ? -17.420 3.098 7.411 1.00 97.62 181 GLN A CA 1
ATOM 1360 C C . GLN A 1 181 ? -17.081 4.592 7.527 1.00 97.62 181 GLN A C 1
ATOM 1362 O O . GLN A 1 181 ? -17.595 5.406 6.771 1.00 97.62 181 GLN A O 1
ATOM 1367 N N . ILE A 1 182 ? -16.159 4.947 8.427 1.00 97.44 182 ILE A N 1
ATOM 1368 C CA . ILE A 1 182 ? -15.743 6.340 8.643 1.00 97.44 182 ILE A CA 1
ATOM 1369 C C . ILE A 1 182 ? -15.068 6.943 7.402 1.00 97.44 182 ILE A C 1
ATOM 1371 O O . ILE A 1 182 ? -15.274 8.119 7.111 1.00 97.44 182 ILE A O 1
ATOM 1375 N N . VAL A 1 183 ? -14.220 6.179 6.705 1.00 95.62 183 VAL A N 1
ATOM 1376 C CA . VAL A 1 183 ? -13.457 6.699 5.554 1.00 95.62 183 VAL A CA 1
ATOM 1377 C C . VAL A 1 183 ? -14.242 6.664 4.239 1.00 95.62 183 VAL A C 1
ATOM 1379 O O . VAL A 1 183 ? -13.827 7.315 3.278 1.00 95.62 183 VAL A O 1
ATOM 1382 N N . GLU A 1 184 ? -15.347 5.917 4.190 1.00 91.31 184 GLU A N 1
ATOM 1383 C CA . GLU A 1 184 ? -16.266 5.840 3.047 1.00 91.31 184 GLU A CA 1
ATOM 1384 C C . GLU A 1 184 ? -17.366 6.923 3.074 1.00 91.31 184 GLU A C 1
ATOM 1386 O O . GLU A 1 184 ? -17.810 7.338 1.999 1.00 91.31 184 GLU A O 1
ATOM 1391 N N . ASP A 1 185 ? -17.756 7.412 4.259 1.00 76.75 185 ASP A N 1
ATOM 1392 C CA . ASP A 1 185 ? -18.669 8.558 4.470 1.00 76.75 185 ASP A CA 1
ATOM 1393 C C . ASP A 1 185 ? -18.026 9.919 4.113 1.00 76.75 185 ASP A C 1
ATOM 1395 O O . ASP A 1 185 ? -18.720 10.865 3.659 1.00 76.75 185 ASP A O 1
#

Foldseek 3Di:
DADFPDWDDDPQFIKTKHQDDDDADCQWDWDDDVRIIIIGGPDRPPDVLVVLVVQLVVLVVQLVVQLVVQVVCVVVVNDDDHSLLSSLVSLQSSLVSCVVVVNLVVSLVSLVSSCVSPVLDLVSLCSNLVSCVSVVNLLSSLVSLLSSCVSDVQLDDDLSVVLVVCSVVVVSVVSNVSSVVSVVD

Sequence (185 aa):
ERRTEELRAHGGRVWAVNRFAPVETAAAKNIKFDGVIISEPLLPVYEPELLKQGAINLASQAVGAAYPWAAEAQQQGILDPDPRTARAAALLALGDTLMAAGQPAAAVEPYQIAVDIFPGWVNGFLALARANQAAGNVPAAVEALQQAVAFNTRWQGPAADEALDLSRSGQWQTALEKYHQIVED

pLDDT: mean 89.2, std 12.33, range [53.78, 98.81]